Protein AF-F0ZK22-F1 (afdb_monomer_lite)

Radius of gyration: 36.78 Å; chains: 1; bounding box: 106×63×117 Å

InterPro domains:
  IPR013783 Immunoglobulin-like fold [G3DSA:2.60.40.10] (95-196)
  IPR052014 Dictyostelium Tiger [PTHR31341] (14-335)

Foldseek 3Di:
DDDDDDPPPPPPPPPVAFWEFPDKDWDWDDPDPFIKIKIKTWTADPDPDFDKWKDWQNHTAPDKDWDDDPPPPDPGTTIIIDIAGDPSLDWGWMKMDRPVDRRIYDTDTDADEWEFDAWDADFWQKDKIKTFTAFAFLDSVDDKWKDFAHDTFAWDDDDRGITITIDHNVSAWQTFIDIPRTGNYDRDSHIHDHDDKDFPAKDQPDPVFQFKIKTFTAHFHPVQVVQKWKWKAQPPPRDTWTQPDWPDDDRTMTMGGTPDGCPDRDQFIKIWIDGPNDGDDIDRHDPPPPPPPDDDDDDDDDPDPVVPVVVVVVVVVVVVVVVVVVVVVVVVVVVVVVVVVPPPPPDDDDDDDDDDDDDD

Structure (mmCIF, N/CA/C/O backbone):
data_AF-F0ZK22-F1
#
_entry.id   AF-F0ZK22-F1
#
loop_
_atom_site.group_PDB
_atom_site.id
_atom_site.type_symbol
_atom_site.label_atom_id
_atom_site.label_alt_id
_atom_site.label_comp_id
_atom_site.label_asym_id
_atom_site.label_entity_id
_atom_site.label_seq_id
_atom_site.pdbx_PDB_ins_code
_atom_site.Cartn_x
_atom_site.Cartn_y
_atom_site.Cartn_z
_atom_site.occupancy
_atom_site.B_iso_or_equiv
_atom_site.auth_seq_id
_atom_site.auth_comp_id
_atom_site.auth_asym_id
_atom_site.auth_atom_id
_atom_site.pdbx_PDB_model_num
ATOM 1 N N . MET A 1 1 ? 6.734 22.066 72.740 1.00 37.22 1 MET A N 1
ATOM 2 C CA . MET A 1 1 ? 5.668 21.050 72.655 1.00 37.22 1 MET A CA 1
ATOM 3 C C . MET A 1 1 ? 4.673 21.548 71.620 1.00 37.22 1 MET A C 1
ATOM 5 O O . MET A 1 1 ? 3.837 22.375 71.941 1.00 37.22 1 MET A O 1
ATOM 9 N N . PHE A 1 2 ? 4.876 21.171 70.357 1.00 28.08 2 PHE A N 1
ATOM 10 C CA . PHE A 1 2 ? 3.996 21.533 69.245 1.00 28.08 2 PHE A CA 1
ATOM 11 C C . PHE A 1 2 ? 3.278 20.263 68.805 1.00 28.08 2 PHE A C 1
ATOM 13 O O . PHE A 1 2 ? 3.919 19.261 68.496 1.00 28.08 2 PHE A O 1
ATOM 20 N N . ILE A 1 3 ? 1.951 20.308 68.864 1.00 35.47 3 ILE A N 1
ATOM 21 C CA . ILE A 1 3 ? 1.055 19.260 68.389 1.00 35.47 3 ILE A CA 1
ATOM 22 C C . ILE A 1 3 ? 1.100 19.329 66.862 1.00 35.47 3 ILE A C 1
ATOM 24 O O . ILE A 1 3 ? 0.559 20.262 66.271 1.00 35.47 3 ILE A O 1
ATOM 28 N N . LEU A 1 4 ? 1.799 18.384 66.231 1.00 32.12 4 LEU A N 1
ATOM 29 C CA . LEU A 1 4 ? 1.684 18.165 64.795 1.00 32.12 4 LEU A CA 1
ATOM 30 C C . LEU A 1 4 ? 0.387 17.399 64.546 1.00 32.12 4 LEU A C 1
ATOM 32 O O . LEU A 1 4 ? 0.185 16.289 65.033 1.00 32.12 4 LEU A O 1
ATOM 36 N N . SER A 1 5 ? -0.498 18.090 63.840 1.00 36.06 5 SER A N 1
ATOM 37 C CA . SER A 1 5 ? -1.798 17.655 63.366 1.00 36.06 5 SER A CA 1
ATOM 38 C C . SER A 1 5 ? -1.723 16.322 62.631 1.00 36.06 5 SER A C 1
ATOM 40 O O . SER A 1 5 ? -0.900 16.153 61.731 1.00 36.06 5 SER A O 1
ATOM 42 N N . ASN A 1 6 ? -2.646 15.433 62.992 1.00 32.78 6 ASN A N 1
ATOM 43 C CA . ASN A 1 6 ? -3.003 14.225 62.264 1.00 32.78 6 ASN A CA 1
ATOM 44 C C . ASN A 1 6 ? -3.007 14.476 60.752 1.00 32.78 6 ASN A C 1
ATOM 46 O O . ASN A 1 6 ? -3.836 15.233 60.240 1.00 32.78 6 ASN A O 1
ATOM 50 N N . CYS A 1 7 ? -2.121 13.785 60.037 1.00 34.72 7 CYS A N 1
ATOM 51 C CA . CYS A 1 7 ? -2.410 13.390 58.672 1.00 34.72 7 CYS A CA 1
ATOM 52 C C . CYS A 1 7 ? -3.628 12.473 58.757 1.00 34.72 7 CYS A C 1
ATOM 54 O O . CYS A 1 7 ? -3.496 11.294 59.077 1.0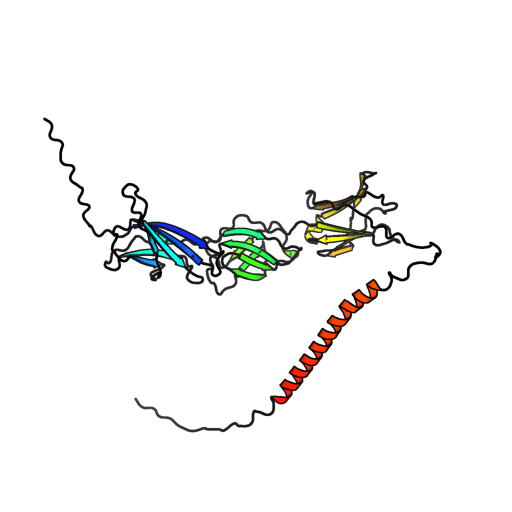0 34.72 7 CYS A O 1
ATOM 56 N N . ASN A 1 8 ? -4.815 13.030 58.529 1.00 34.47 8 ASN A N 1
ATOM 57 C CA . ASN A 1 8 ? -5.935 12.210 58.116 1.00 34.47 8 ASN A CA 1
ATOM 58 C C . ASN A 1 8 ? -5.461 11.486 56.857 1.00 34.47 8 ASN A C 1
ATOM 60 O O . ASN A 1 8 ? -5.201 12.125 55.833 1.00 34.47 8 ASN A O 1
ATOM 64 N N . GLU A 1 9 ? -5.305 10.167 56.963 1.00 37.56 9 GLU A N 1
ATOM 65 C CA . GLU A 1 9 ? -5.480 9.286 55.822 1.00 37.56 9 GLU A CA 1
ATOM 66 C C . GLU A 1 9 ? -6.720 9.800 55.102 1.00 37.56 9 GLU A C 1
ATOM 68 O O . GLU A 1 9 ? -7.823 9.820 55.654 1.00 37.56 9 GLU A O 1
ATOM 73 N N . PHE A 1 10 ? -6.513 10.341 53.903 1.00 34.41 10 PHE A N 1
ATOM 74 C CA . PHE A 1 10 ? -7.602 10.515 52.972 1.00 34.41 10 PHE A CA 1
ATOM 75 C C . PHE A 1 10 ? -8.116 9.099 52.757 1.00 34.41 10 PHE A C 1
ATOM 77 O O . PHE A 1 10 ? -7.521 8.321 52.013 1.00 34.41 10 PHE A O 1
ATOM 84 N N . ASP A 1 11 ? -9.176 8.757 53.483 1.00 38.84 11 ASP A N 1
ATOM 85 C CA . ASP A 1 11 ? -10.050 7.660 53.145 1.00 38.84 11 ASP A CA 1
ATOM 86 C C . ASP A 1 11 ? -10.473 7.982 51.714 1.00 38.84 11 ASP A C 1
ATOM 88 O O . ASP A 1 11 ? -11.307 8.861 51.459 1.00 38.84 11 ASP A O 1
ATOM 92 N N . ILE A 1 12 ? -9.786 7.362 50.750 1.00 45.81 12 ILE A N 1
ATOM 93 C CA . ILE A 1 12 ? -10.232 7.284 49.371 1.00 45.81 12 ILE A CA 1
ATOM 94 C C . ILE A 1 12 ? -11.483 6.436 49.488 1.00 45.81 12 ILE A C 1
ATOM 96 O O . ILE A 1 12 ? -11.466 5.216 49.328 1.00 45.81 12 ILE A O 1
ATOM 100 N N . ASN A 1 13 ? -12.566 7.118 49.860 1.00 42.16 13 ASN A N 1
ATOM 101 C CA . ASN A 1 13 ? -13.917 6.658 49.725 1.00 42.16 13 ASN A CA 1
ATOM 102 C C . ASN A 1 13 ? -13.944 5.931 48.393 1.00 42.16 13 ASN A C 1
ATOM 104 O O . ASN A 1 13 ? -13.615 6.514 47.354 1.00 42.16 13 ASN A O 1
ATOM 108 N N . LYS A 1 14 ? -14.294 4.647 48.464 1.00 50.44 14 LYS A N 1
ATOM 109 C CA . LYS A 1 14 ? -14.704 3.791 47.354 1.00 50.44 14 LYS A CA 1
ATOM 110 C C . LYS A 1 14 ? -15.938 4.403 46.679 1.00 50.44 14 LYS A C 1
ATOM 112 O O . LYS A 1 14 ? -16.995 3.787 46.612 1.00 50.44 14 LYS A O 1
ATOM 117 N N . SER A 1 15 ? -15.857 5.656 46.241 1.00 52.19 15 SER A N 1
ATOM 118 C CA . SER A 1 15 ? -16.830 6.239 45.350 1.00 52.19 15 SER A CA 1
ATOM 119 C C . SER A 1 15 ? -16.644 5.465 44.062 1.00 52.19 15 SER A C 1
ATOM 121 O O . SER A 1 15 ? -15.573 5.540 43.453 1.00 52.19 15 SER A O 1
ATOM 123 N N . ASN A 1 16 ? -17.648 4.673 43.712 1.00 64.50 16 ASN A N 1
ATOM 124 C CA . ASN A 1 16 ? -17.762 4.043 42.413 1.00 64.50 16 ASN A CA 1
ATOM 125 C C . ASN A 1 16 ? -17.717 5.156 41.356 1.00 64.50 16 ASN A C 1
ATOM 127 O O . ASN A 1 16 ? -18.726 5.785 41.055 1.00 64.50 16 ASN A O 1
ATOM 131 N N . LYS A 1 17 ? -16.512 5.489 40.897 1.00 81.50 17 LYS A N 1
ATOM 132 C CA . LYS A 1 17 ? -16.274 6.469 39.845 1.00 81.50 17 LYS A CA 1
ATOM 133 C C . LYS A 1 17 ? -16.248 5.719 38.530 1.00 81.50 17 LYS A C 1
ATOM 135 O O . LYS A 1 17 ? -15.641 4.650 38.449 1.00 81.50 17 LYS A O 1
ATOM 140 N N . SER A 1 18 ? -16.880 6.303 37.519 1.00 88.19 18 SER A N 1
ATOM 141 C CA . SER A 1 18 ? -16.776 5.814 36.151 1.00 88.19 18 SER A CA 1
ATOM 142 C C . SER A 1 18 ? -15.316 5.667 35.720 1.00 88.19 18 SER A C 1
ATOM 144 O O . SER A 1 18 ? -14.483 6.486 36.126 1.00 88.19 18 SER A O 1
ATOM 146 N N . PRO A 1 19 ? -14.994 4.646 34.905 1.00 91.88 19 PRO A N 1
ATOM 147 C CA . PRO A 1 19 ? -13.679 4.561 34.287 1.00 91.88 19 PRO A CA 1
ATOM 148 C C . PRO A 1 19 ? -13.457 5.788 33.394 1.00 91.88 19 PRO A C 1
ATOM 150 O O . PRO A 1 19 ? -14.404 6.316 32.817 1.00 91.88 19 PRO A O 1
ATOM 153 N N . ILE A 1 20 ? -12.219 6.259 33.272 1.00 92.75 20 ILE A N 1
ATOM 154 C CA . ILE A 1 20 ? -11.885 7.392 32.396 1.00 92.75 20 ILE A CA 1
ATOM 155 C C . ILE A 1 20 ? -10.857 6.917 31.381 1.00 92.75 20 ILE A C 1
ATOM 157 O O . ILE A 1 20 ? -9.786 6.465 31.776 1.00 92.75 20 ILE A O 1
ATOM 161 N N . ILE A 1 21 ? -11.170 7.037 30.091 1.00 95.44 21 ILE A N 1
ATOM 162 C CA . ILE A 1 21 ? -10.231 6.768 28.999 1.00 95.44 21 ILE A CA 1
ATOM 163 C C . ILE A 1 21 ? -9.439 8.047 28.733 1.00 95.44 21 ILE A C 1
ATOM 165 O O . ILE A 1 21 ? -10.028 9.087 28.429 1.00 95.44 21 ILE A O 1
ATOM 169 N N . THR A 1 22 ? -8.114 7.967 28.825 1.00 95.06 22 THR A N 1
ATOM 170 C CA . THR A 1 22 ? -7.204 9.086 28.549 1.00 95.06 22 THR A CA 1
ATOM 171 C C . THR A 1 22 ? -6.639 9.042 27.137 1.00 95.06 22 THR A C 1
ATOM 173 O O . THR A 1 22 ? -6.432 10.097 26.547 1.00 95.06 22 THR A O 1
ATOM 176 N N . SER A 1 23 ? -6.403 7.849 26.585 1.00 95.88 23 SER A N 1
ATOM 177 C CA . SER A 1 23 ? -5.970 7.688 25.195 1.00 95.88 23 SER A CA 1
ATOM 178 C C . SER A 1 23 ? -6.385 6.339 24.615 1.00 95.88 23 SER A C 1
ATOM 180 O O . SER A 1 23 ? -6.593 5.364 25.340 1.00 95.88 23 SER A O 1
ATOM 182 N N . VAL A 1 24 ? -6.504 6.306 23.290 1.00 96.94 24 VAL A N 1
ATOM 183 C CA . VAL A 1 24 ? -6.650 5.092 22.489 1.00 96.94 24 VAL A CA 1
ATOM 184 C C . VAL A 1 24 ? -5.536 5.112 21.455 1.00 96.94 24 VAL A C 1
ATOM 186 O O . VAL A 1 24 ? -5.392 6.079 20.712 1.00 96.94 24 VAL A O 1
ATOM 189 N N . GLU A 1 25 ? -4.744 4.051 21.426 1.00 95.62 25 GLU A N 1
ATOM 190 C CA . GLU A 1 25 ? -3.667 3.848 20.464 1.00 95.62 25 GLU A CA 1
ATOM 191 C C . GLU A 1 25 ? -3.926 2.559 19.695 1.00 95.62 25 GLU A C 1
ATOM 193 O O . GLU A 1 25 ? -4.526 1.615 20.216 1.00 95.62 25 GLU A O 1
ATOM 198 N N . SER A 1 26 ? -3.477 2.501 18.447 1.00 94.56 26 SER A N 1
ATOM 199 C CA . SER A 1 26 ? -3.636 1.310 17.626 1.00 94.56 26 SER A CA 1
ATOM 200 C C . SER A 1 26 ? -2.370 1.003 16.837 1.00 94.56 26 SER A C 1
ATOM 202 O O . SER A 1 26 ? -1.608 1.890 16.451 1.00 94.56 26 SER A O 1
ATOM 204 N N . GLN A 1 27 ? -2.118 -0.286 16.633 1.00 93.50 27 GLN A N 1
ATOM 205 C CA . GLN A 1 27 ? -0.965 -0.777 15.896 1.00 93.50 27 GLN A CA 1
ATOM 206 C C . GLN A 1 27 ? -1.384 -1.939 15.004 1.00 93.50 27 GLN A C 1
ATOM 208 O O . GLN A 1 27 ? -1.761 -3.008 15.488 1.00 93.50 27 GLN A O 1
ATOM 213 N N . LEU A 1 28 ? -1.312 -1.728 13.691 1.00 92.06 28 LEU A N 1
ATOM 214 C CA . LEU A 1 28 ? -1.555 -2.780 12.716 1.00 92.06 28 LEU A CA 1
ATOM 215 C C . LEU A 1 28 ? -0.356 -3.736 12.681 1.00 92.06 28 LEU A C 1
ATOM 217 O O . LEU A 1 28 ? 0.778 -3.313 12.454 1.00 92.06 28 LEU A O 1
ATOM 221 N N . ILE A 1 29 ? -0.619 -5.023 12.888 1.00 92.06 29 ILE A N 1
ATOM 222 C CA . ILE A 1 29 ? 0.362 -6.104 12.814 1.00 92.06 29 ILE A CA 1
ATOM 223 C C . ILE A 1 29 ? 0.121 -6.883 11.525 1.00 92.06 29 ILE A C 1
ATOM 225 O O . ILE A 1 29 ? -0.966 -7.419 11.313 1.00 92.06 29 ILE A O 1
ATOM 229 N N . THR A 1 30 ? 1.138 -6.942 10.666 1.00 84.69 30 THR A N 1
ATOM 230 C CA . THR A 1 30 ? 1.056 -7.548 9.324 1.00 84.69 30 THR A CA 1
ATOM 231 C C . THR A 1 30 ? 2.047 -8.693 9.101 1.00 84.69 30 THR A C 1
ATOM 233 O O . THR A 1 30 ? 1.949 -9.383 8.091 1.00 84.69 30 THR A O 1
ATOM 236 N N . GLU A 1 31 ? 2.982 -8.917 10.030 1.00 83.00 31 GLU A N 1
ATOM 237 C CA . GLU A 1 31 ? 4.005 -9.974 9.934 1.00 83.00 31 GLU A CA 1
ATOM 238 C C . GLU A 1 31 ? 3.460 -11.376 10.261 1.00 83.00 31 GLU A C 1
ATOM 240 O O . GLU A 1 31 ? 4.047 -12.384 9.866 1.00 83.00 31 GLU A O 1
ATOM 245 N N . ASP A 1 32 ? 2.323 -11.447 10.952 1.00 75.38 32 ASP A N 1
ATOM 246 C CA . ASP A 1 32 ? 1.673 -12.704 11.309 1.00 75.38 32 ASP A CA 1
ATOM 247 C C . ASP A 1 32 ? 0.871 -13.293 10.138 1.00 75.38 32 ASP A C 1
ATOM 249 O O . ASP A 1 32 ? 0.439 -12.600 9.218 1.00 75.38 32 ASP A O 1
ATOM 253 N N . SER A 1 33 ? 0.576 -14.596 10.213 1.00 81.50 33 SER A N 1
ATOM 254 C CA . SER A 1 33 ? -0.287 -15.292 9.236 1.00 81.50 33 SER A CA 1
ATOM 255 C C . SER A 1 33 ? -1.692 -14.684 9.088 1.00 81.50 33 SER A C 1
ATOM 257 O O . SER A 1 33 ? -2.375 -14.937 8.095 1.00 81.50 33 SER A O 1
ATOM 259 N N . THR A 1 34 ? -2.129 -13.892 10.071 1.00 86.94 34 THR A N 1
ATOM 260 C CA . THR A 1 34 ? -3.414 -13.190 10.087 1.00 86.94 34 THR A CA 1
ATOM 261 C C . THR A 1 34 ? -3.206 -11.734 10.522 1.00 86.94 34 THR A C 1
ATOM 263 O O . THR A 1 34 ? -2.995 -11.468 11.711 1.00 86.94 34 THR A O 1
ATOM 266 N N . PRO A 1 35 ? -3.246 -10.774 9.577 1.00 86.81 35 PRO A N 1
ATOM 267 C CA . PRO A 1 35 ? -3.156 -9.359 9.908 1.00 86.81 35 PRO A CA 1
ATOM 268 C C . PRO A 1 35 ? -4.252 -8.944 10.891 1.00 86.81 35 PRO A C 1
ATOM 270 O O . PRO A 1 35 ? -5.409 -9.346 10.739 1.00 86.81 35 PRO A O 1
ATOM 273 N N . HIS A 1 36 ? -3.887 -8.151 11.895 1.00 91.81 36 HIS A N 1
ATOM 274 C CA . HIS A 1 36 ? -4.808 -7.691 12.934 1.00 91.81 36 HIS A CA 1
ATOM 275 C C . HIS A 1 36 ? -4.403 -6.325 13.480 1.00 91.81 36 HIS A C 1
ATOM 277 O O . HIS A 1 36 ? -3.235 -5.941 13.430 1.00 91.81 36 HIS A O 1
ATOM 283 N N . LEU A 1 37 ? -5.374 -5.596 14.022 1.00 94.50 37 LEU A N 1
ATOM 284 C CA . LEU A 1 37 ? -5.147 -4.330 14.707 1.00 94.50 37 LEU A CA 1
ATOM 285 C C . LEU A 1 37 ? -5.105 -4.585 16.213 1.00 94.50 37 LEU A C 1
ATOM 287 O O . LEU A 1 37 ? -6.112 -4.979 16.801 1.00 94.50 37 LEU A O 1
ATOM 291 N N . ASN A 1 38 ? -3.951 -4.360 16.839 1.00 95.69 38 ASN A N 1
ATOM 292 C CA . ASN A 1 38 ? -3.880 -4.263 18.293 1.00 95.69 38 ASN A CA 1
ATOM 293 C C . ASN A 1 38 ? -4.386 -2.882 18.700 1.00 95.69 38 ASN A C 1
ATOM 295 O O . ASN A 1 38 ? -3.869 -1.877 18.215 1.00 95.69 38 ASN A O 1
ATOM 299 N N . VAL A 1 39 ? -5.370 -2.836 19.591 1.00 97.00 39 VAL A N 1
ATOM 300 C CA . VAL A 1 39 ? -5.893 -1.595 20.166 1.00 97.00 39 VAL A CA 1
ATOM 301 C C . VAL A 1 39 ? -5.517 -1.554 21.640 1.00 97.00 39 VAL A C 1
ATOM 303 O O . VAL A 1 39 ? -5.703 -2.544 22.347 1.00 97.00 39 VAL A O 1
ATOM 306 N N . TYR A 1 40 ? -4.994 -0.418 22.090 1.00 96.50 40 TYR A N 1
ATOM 307 C CA . TYR A 1 40 ? -4.589 -0.151 23.466 1.00 96.50 40 TYR A CA 1
ATOM 308 C C . TYR A 1 40 ? -5.394 1.033 23.998 1.00 96.50 40 TYR A C 1
ATOM 310 O O . TYR A 1 40 ? -5.303 2.146 23.487 1.00 96.50 40 TYR A O 1
ATOM 318 N N . VAL A 1 41 ? -6.198 0.786 25.024 1.00 96.50 41 VAL A N 1
ATOM 319 C CA . VAL A 1 41 ? -7.044 1.772 25.694 1.00 96.50 41 VAL A CA 1
ATOM 320 C C . VAL A 1 41 ? -6.412 2.074 27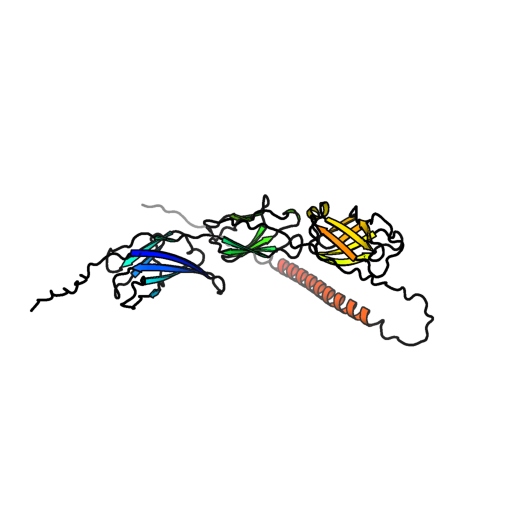.040 1.00 96.50 41 VAL A C 1
ATOM 322 O O . VAL A 1 41 ? -6.421 1.229 27.935 1.00 96.50 41 VAL A O 1
ATOM 325 N N . ASN A 1 42 ? -5.862 3.274 27.186 1.00 94.81 42 ASN A N 1
ATOM 326 C CA . ASN A 1 42 ? -5.191 3.695 28.407 1.00 94.81 42 ASN A CA 1
ATOM 327 C C . ASN A 1 42 ? -6.086 4.649 29.196 1.00 94.81 42 ASN A C 1
ATOM 329 O O . ASN A 1 42 ? -6.802 5.475 28.618 1.00 94.81 42 ASN A O 1
ATOM 333 N N . GLY A 1 43 ? -6.055 4.550 30.520 1.00 93.00 43 GLY A N 1
ATOM 334 C CA . GLY A 1 43 ? -6.896 5.384 31.360 1.00 93.00 43 GLY A CA 1
ATOM 335 C C . GLY A 1 43 ? -6.743 5.160 32.855 1.00 93.00 43 GLY A C 1
ATOM 336 O O . GLY A 1 43 ? -5.746 4.638 33.340 1.00 93.00 43 GLY A O 1
ATOM 337 N N . ILE A 1 44 ? -7.747 5.599 33.605 1.00 89.56 44 ILE A N 1
ATOM 338 C CA . ILE A 1 44 ? -7.829 5.415 35.054 1.00 89.56 44 ILE A CA 1
ATOM 339 C C . ILE A 1 44 ? -9.044 4.535 35.329 1.00 89.56 44 ILE A C 1
ATOM 341 O O . ILE A 1 44 ? -10.186 5.000 35.242 1.00 89.56 44 ILE A O 1
ATOM 345 N N . PHE A 1 45 ? -8.807 3.265 35.660 1.00 87.50 45 PHE A N 1
ATOM 346 C CA . PHE A 1 45 ? -9.864 2.292 35.932 1.00 87.50 45 PHE A CA 1
ATOM 347 C C . PHE A 1 45 ? -9.825 1.970 37.429 1.00 87.50 45 PHE A C 1
ATOM 349 O O . PHE A 1 45 ? -9.010 1.208 37.928 1.00 87.50 45 PHE A O 1
ATOM 356 N N . SER A 1 46 ? -10.663 2.651 38.206 1.00 69.25 46 SER A N 1
ATOM 357 C CA . SER A 1 46 ? -10.541 2.736 39.666 1.00 69.25 46 SER A CA 1
ATOM 358 C C . SER A 1 46 ? -10.714 1.426 40.459 1.00 69.25 46 SER A C 1
ATOM 360 O O . SER A 1 46 ? -10.759 1.506 41.687 1.00 69.25 46 SER A O 1
ATOM 362 N N . GLN A 1 47 ? -10.818 0.234 39.851 1.00 66.06 47 GLN A N 1
ATOM 363 C CA . GLN A 1 47 ? -11.118 -0.999 40.594 1.00 66.06 47 GLN A CA 1
ATOM 364 C C . GLN A 1 47 ? -10.407 -2.265 40.094 1.00 66.06 47 GLN A C 1
ATOM 366 O O . GLN A 1 47 ? -10.749 -2.850 39.075 1.00 66.06 47 GLN A O 1
ATOM 371 N N . LYS A 1 48 ? -9.533 -2.803 40.952 1.00 62.66 48 LYS A N 1
ATOM 372 C CA . LYS A 1 48 ? -8.760 -4.049 40.777 1.00 62.66 48 LYS A CA 1
ATOM 373 C C . LYS A 1 48 ? -9.594 -5.350 40.737 1.00 62.66 48 LYS A C 1
ATOM 375 O O . LYS A 1 48 ? -9.017 -6.434 40.734 1.00 62.66 48 LYS A O 1
ATOM 380 N N . LYS A 1 49 ? -10.930 -5.269 40.823 1.00 62.12 49 LYS A N 1
ATOM 381 C CA . LYS A 1 49 ? -11.842 -6.421 41.006 1.00 62.12 49 LYS A CA 1
ATOM 382 C C . LYS A 1 49 ? -13.133 -6.383 40.182 1.00 62.12 49 LYS A C 1
ATOM 384 O O . LYS A 1 49 ? -13.907 -7.326 40.295 1.00 62.12 49 LYS A O 1
ATOM 389 N N . MET A 1 50 ? -13.386 -5.334 39.402 1.00 67.25 50 MET A N 1
ATOM 390 C CA . MET A 1 50 ? -14.593 -5.276 38.574 1.00 67.25 50 MET A CA 1
ATOM 391 C C . MET A 1 50 ? -14.308 -5.823 37.180 1.00 67.25 50 MET A C 1
ATOM 393 O O . MET A 1 50 ? -13.276 -5.511 36.586 1.00 67.25 50 MET A O 1
ATOM 397 N N . ASN A 1 51 ? -15.237 -6.626 36.662 1.00 86.00 51 ASN A N 1
ATOM 398 C CA . ASN A 1 51 ? -15.203 -7.079 35.277 1.00 86.00 51 ASN A CA 1
ATOM 399 C C . ASN A 1 51 ? -15.453 -5.870 34.376 1.00 86.00 51 ASN A C 1
ATOM 401 O O . ASN A 1 51 ? -16.525 -5.269 34.430 1.00 86.00 51 ASN A O 1
ATOM 405 N N . LEU A 1 52 ? -14.470 -5.493 33.573 1.00 91.12 52 LEU A N 1
ATOM 406 C CA . LEU A 1 52 ? -14.587 -4.392 32.630 1.00 91.12 52 LEU A CA 1
ATOM 407 C C . LEU A 1 52 ? -15.068 -4.941 31.284 1.00 91.12 52 LEU A C 1
ATOM 409 O O . LEU A 1 52 ? -14.493 -5.898 30.779 1.00 91.12 52 LEU A O 1
ATOM 413 N N . THR A 1 53 ? -16.101 -4.335 30.712 1.00 94.62 53 THR A N 1
ATOM 414 C CA . THR A 1 53 ? -16.574 -4.624 29.356 1.00 94.62 53 THR A CA 1
ATOM 415 C C . THR A 1 53 ? -16.155 -3.477 28.445 1.00 94.62 53 THR A C 1
ATOM 417 O O . THR A 1 53 ? -16.322 -2.306 28.792 1.00 94.62 53 THR A O 1
ATOM 420 N N . VAL A 1 54 ? -15.569 -3.812 27.296 1.00 95.94 54 VAL A N 1
ATOM 421 C CA . VAL A 1 54 ? -15.167 -2.844 26.270 1.00 95.94 54 VAL A CA 1
ATOM 422 C C . VAL A 1 54 ? -16.223 -2.847 25.179 1.00 95.94 54 VAL A C 1
ATOM 424 O O . VAL A 1 54 ? -16.616 -3.914 24.715 1.00 95.94 54 VAL A O 1
ATOM 427 N N . PHE A 1 55 ? -16.633 -1.660 24.747 1.00 97.19 55 PHE A N 1
ATOM 428 C CA . PHE A 1 55 ? -17.513 -1.491 23.600 1.00 97.19 55 PHE A CA 1
ATOM 429 C C . PHE A 1 55 ? -16.815 -0.689 22.508 1.00 97.19 55 PHE A C 1
ATOM 431 O O . PHE A 1 55 ? -16.164 0.313 22.813 1.00 97.19 55 PHE A O 1
ATOM 438 N N . LEU A 1 56 ? -17.007 -1.091 21.255 1.00 97.50 56 LEU A N 1
ATOM 439 C CA . LEU A 1 56 ? -16.671 -0.325 20.058 1.00 97.50 56 LEU A CA 1
ATOM 440 C C . LEU A 1 56 ? -17.962 -0.116 19.267 1.00 97.50 56 LEU A C 1
ATOM 442 O O . LEU A 1 56 ? -18.591 -1.086 18.869 1.00 97.50 56 LEU A O 1
ATOM 446 N N . ASN A 1 57 ? -18.376 1.136 19.057 1.00 96.31 57 ASN A N 1
ATOM 447 C CA . ASN A 1 57 ? -19.651 1.450 18.386 1.00 96.31 57 ASN A CA 1
ATOM 448 C C . ASN A 1 57 ? -20.864 0.726 19.003 1.00 96.31 57 ASN A C 1
ATOM 450 O O . ASN A 1 57 ? -21.744 0.258 18.292 1.00 96.31 57 ASN A O 1
ATOM 454 N N . ASP A 1 58 ? -20.895 0.653 20.336 1.00 95.31 58 ASP A N 1
ATOM 455 C CA . ASP A 1 58 ? -21.927 -0.029 21.128 1.00 95.31 58 ASP A CA 1
ATOM 456 C C . ASP A 1 58 ? -21.942 -1.573 20.997 1.00 95.31 58 ASP A C 1
ATOM 458 O O . ASP A 1 58 ? -22.762 -2.231 21.638 1.00 95.31 58 ASP A O 1
ATOM 462 N N . GLU A 1 59 ? -20.992 -2.172 20.268 1.00 96.81 59 GLU A N 1
ATOM 463 C CA . GLU A 1 59 ? -20.780 -3.624 20.213 1.00 96.81 59 GLU A CA 1
ATOM 464 C C . GLU A 1 59 ? -19.737 -4.078 21.237 1.00 96.81 59 GLU A C 1
ATOM 466 O O . GLU A 1 59 ? -18.701 -3.435 21.417 1.00 96.81 59 GLU A O 1
ATOM 471 N N . VAL A 1 60 ? -20.007 -5.194 21.917 1.00 96.19 60 VAL A N 1
ATOM 472 C CA . VAL A 1 60 ? -19.114 -5.750 22.941 1.00 96.19 60 VAL A CA 1
ATOM 473 C C . VAL A 1 60 ? -17.889 -6.380 22.285 1.00 96.19 60 VAL A C 1
ATOM 475 O O . VAL A 1 60 ? -18.014 -7.259 21.437 1.00 96.19 60 VAL A O 1
ATOM 478 N N . ILE A 1 61 ? -16.701 -5.983 22.737 1.00 96.62 61 ILE A N 1
ATOM 479 C CA . ILE A 1 61 ? -15.438 -6.587 22.319 1.00 96.62 61 ILE A CA 1
ATOM 480 C C . ILE A 1 61 ? -15.068 -7.732 23.260 1.00 96.62 61 ILE A C 1
ATOM 482 O O . ILE A 1 61 ? -14.882 -7.547 24.465 1.00 96.62 61 ILE A O 1
ATOM 486 N N . GLU A 1 62 ? -14.910 -8.923 22.691 1.00 93.56 62 GLU A N 1
ATOM 487 C CA . GLU A 1 62 ? -14.460 -10.110 23.413 1.00 93.56 62 GLU A CA 1
ATOM 488 C C . GLU A 1 62 ? -12.924 -10.178 23.532 1.00 93.56 62 GLU A C 1
ATOM 490 O O . GLU A 1 62 ? -12.179 -9.475 22.850 1.00 93.56 62 GLU A O 1
ATOM 495 N N . ASN A 1 63 ? -12.427 -11.082 24.386 1.00 90.56 63 ASN A N 1
ATOM 496 C CA . ASN A 1 63 ? -10.997 -11.411 24.512 1.00 90.56 63 ASN A CA 1
ATOM 497 C C . ASN A 1 63 ? -10.081 -10.228 24.878 1.00 90.56 63 ASN A C 1
ATOM 499 O O . ASN A 1 63 ? -8.924 -10.154 24.449 1.00 90.56 63 ASN A O 1
ATOM 503 N N . ILE A 1 64 ? -10.584 -9.322 25.714 1.00 93.69 64 ILE A N 1
ATOM 504 C CA . ILE A 1 64 ? -9.808 -8.200 26.236 1.00 93.69 64 ILE A CA 1
ATOM 505 C C . ILE A 1 64 ? -8.733 -8.680 27.223 1.00 93.69 64 ILE A C 1
ATOM 507 O O . ILE A 1 64 ? -8.920 -9.630 27.987 1.00 93.69 64 ILE A O 1
ATOM 511 N N . LYS A 1 65 ? -7.596 -7.990 27.242 1.00 92.50 65 LYS A N 1
ATOM 512 C CA . LYS A 1 65 ? -6.531 -8.166 28.229 1.00 92.50 65 LYS A CA 1
ATOM 513 C C . LYS A 1 65 ? -6.415 -6.903 29.056 1.00 92.50 65 LYS A C 1
ATOM 515 O O . LYS A 1 65 ? -6.126 -5.839 28.518 1.00 92.50 65 LYS A O 1
ATOM 520 N N . TYR A 1 66 ? -6.605 -7.038 30.360 1.00 90.12 66 TYR A N 1
ATOM 521 C CA . TYR A 1 66 ? -6.436 -5.945 31.305 1.00 90.12 66 TYR A CA 1
ATOM 522 C C . TYR A 1 66 ? -5.064 -6.016 31.976 1.00 90.12 66 TYR A C 1
ATOM 524 O O . TYR A 1 66 ? -4.653 -7.071 32.465 1.00 90.12 66 TYR A O 1
ATOM 532 N N . GLN A 1 67 ? -4.374 -4.882 32.021 1.00 86.81 67 GLN A N 1
ATOM 533 C CA . GLN A 1 67 ? -3.115 -4.704 32.721 1.00 86.81 67 GLN A CA 1
ATOM 534 C C . GLN A 1 67 ? -3.226 -3.503 33.664 1.00 86.81 67 GLN A C 1
ATOM 536 O O . GLN A 1 67 ? -3.379 -2.362 33.234 1.00 86.81 67 GLN A O 1
ATOM 541 N N . HIS A 1 68 ? -3.119 -3.783 34.960 1.00 83.12 68 HIS A N 1
ATOM 542 C CA . HIS A 1 68 ? -3.066 -2.776 36.016 1.00 83.12 68 HIS A CA 1
ATOM 543 C C . HIS A 1 68 ? -1.608 -2.511 36.400 1.00 83.12 68 HIS A C 1
ATOM 545 O O . HIS A 1 68 ? -0.897 -3.459 36.764 1.00 83.12 68 HIS A O 1
ATOM 551 N N . ASP A 1 69 ? -1.156 -1.256 36.353 1.00 72.62 69 ASP A N 1
ATOM 552 C CA . ASP A 1 69 ? 0.175 -0.913 36.861 1.00 72.62 69 ASP A CA 1
ATOM 553 C C . ASP A 1 69 ? 0.131 -0.809 38.394 1.00 72.62 69 ASP A C 1
ATOM 555 O O . ASP A 1 69 ? -0.458 0.093 38.983 1.00 72.62 69 ASP A O 1
ATOM 559 N N . ASN A 1 70 ? 0.757 -1.776 39.066 1.00 66.06 70 ASN A N 1
ATOM 560 C CA . ASN A 1 70 ? 0.790 -1.855 40.526 1.00 66.06 70 ASN A CA 1
ATOM 561 C C . ASN A 1 70 ? 1.848 -0.947 41.171 1.00 66.06 70 ASN A C 1
ATOM 563 O O . ASN A 1 70 ? 2.024 -1.009 42.396 1.00 66.06 70 ASN A O 1
ATOM 567 N N . ASN A 1 71 ? 2.587 -0.143 40.401 1.00 68.81 71 ASN A N 1
ATOM 568 C CA . ASN A 1 71 ? 3.598 0.735 40.974 1.00 68.81 71 ASN A CA 1
ATOM 569 C C . ASN A 1 71 ? 2.949 1.869 41.777 1.00 68.81 71 ASN A C 1
ATOM 571 O O . ASN A 1 71 ? 2.610 2.920 41.250 1.00 68.81 71 ASN A O 1
ATOM 575 N N . LYS A 1 72 ? 2.862 1.678 43.101 1.00 57.66 72 LYS A N 1
ATOM 576 C CA . LYS A 1 72 ? 2.297 2.629 44.080 1.00 57.66 72 LYS A CA 1
ATOM 577 C C . LYS A 1 72 ? 2.852 4.062 44.001 1.00 57.66 72 LYS A C 1
ATOM 579 O O . LYS A 1 72 ? 2.240 4.960 44.567 1.00 57.66 72 LYS A O 1
ATOM 584 N N . ASN A 1 73 ? 3.987 4.266 43.331 1.00 60.50 73 ASN A N 1
ATOM 585 C CA . ASN A 1 73 ? 4.664 5.557 43.213 1.00 60.50 73 ASN A CA 1
ATOM 586 C C . ASN A 1 73 ? 4.557 6.195 41.819 1.00 60.50 73 ASN A C 1
ATOM 588 O O . ASN A 1 73 ? 5.011 7.323 41.660 1.00 60.50 73 ASN A O 1
ATOM 592 N N . ASN A 1 74 ? 3.979 5.509 40.827 1.00 54.72 74 ASN A N 1
ATOM 593 C CA . ASN A 1 74 ? 3.779 6.055 39.488 1.00 54.72 74 ASN A CA 1
ATOM 594 C C . ASN A 1 74 ? 2.292 6.038 39.151 1.00 54.72 74 ASN A C 1
ATOM 596 O O . ASN A 1 74 ? 1.642 5.000 39.195 1.00 54.72 74 ASN A O 1
ATOM 600 N N . SER A 1 75 ? 1.761 7.196 38.772 1.00 57.41 75 SER A N 1
ATOM 601 C CA . SER A 1 75 ? 0.406 7.361 38.248 1.00 57.41 75 SER A CA 1
ATOM 602 C C . SER A 1 75 ? 0.270 6.804 36.824 1.00 57.41 75 SER A C 1
ATOM 604 O O . SER A 1 75 ? -0.348 7.450 35.975 1.00 57.41 75 SER A O 1
ATOM 606 N N . SER A 1 76 ? 0.926 5.681 36.516 1.00 61.03 76 SER A N 1
ATOM 607 C CA . SER A 1 76 ? 0.834 5.081 35.192 1.00 61.03 76 SER A CA 1
ATOM 608 C C . SER A 1 76 ? -0.626 4.720 34.928 1.00 61.03 76 SER A C 1
ATOM 610 O O 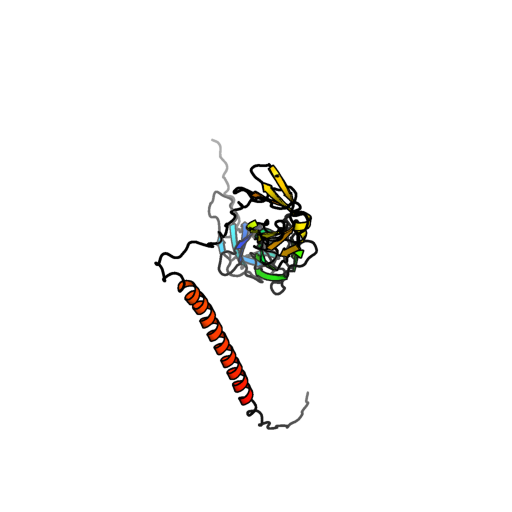. SER A 1 76 ? -1.269 4.134 35.803 1.00 61.03 76 SER A O 1
ATOM 612 N N . PRO A 1 77 ? -1.163 5.081 33.756 1.00 78.50 77 PRO A N 1
ATOM 613 C CA . PRO A 1 77 ? -2.516 4.713 33.399 1.00 78.50 77 PRO A CA 1
ATOM 614 C C . PRO A 1 77 ? -2.634 3.190 33.316 1.00 78.50 77 PRO A C 1
ATOM 616 O O . PRO A 1 77 ? -1.726 2.492 32.862 1.00 78.50 77 PRO A O 1
ATOM 619 N N . ASP A 1 78 ? -3.782 2.691 33.745 1.00 89.12 78 ASP A N 1
ATOM 620 C CA . ASP A 1 78 ? -4.202 1.332 33.465 1.00 89.12 78 ASP A CA 1
ATOM 621 C C . ASP A 1 78 ? -4.387 1.144 31.961 1.00 89.12 78 ASP A C 1
ATOM 623 O O . ASP A 1 78 ? -4.744 2.088 31.252 1.00 89.12 78 ASP A O 1
ATOM 627 N N . SER A 1 79 ? -4.191 -0.084 31.479 1.00 92.12 79 SER A N 1
ATOM 628 C CA . SER A 1 79 ? -4.321 -0.398 30.059 1.00 92.12 79 SER A CA 1
ATOM 629 C C . SER A 1 79 ? -5.233 -1.595 29.824 1.00 92.12 79 SER A C 1
ATOM 631 O O . SER A 1 79 ? -5.166 -2.611 30.520 1.00 92.12 79 SER A O 1
ATOM 633 N N . VAL A 1 80 ? -6.094 -1.478 28.819 1.00 94.50 80 VAL A N 1
ATOM 634 C CA . VAL A 1 80 ? -6.888 -2.573 28.267 1.00 94.50 80 VAL A CA 1
ATOM 635 C C . VAL A 1 80 ? -6.488 -2.735 26.815 1.00 94.50 80 VAL A C 1
ATOM 637 O O . VAL A 1 80 ? -6.469 -1.763 26.068 1.00 94.50 80 VAL A O 1
ATOM 640 N N . SER A 1 81 ? -6.178 -3.957 26.400 1.00 96.25 81 SER A N 1
ATOM 641 C CA . SER A 1 81 ? -5.816 -4.247 25.016 1.00 96.25 81 SER A CA 1
ATOM 642 C C . SER A 1 81 ? -6.674 -5.346 24.419 1.00 96.25 81 SER A C 1
ATOM 644 O O . SER A 1 81 ? -7.093 -6.271 25.113 1.00 96.25 81 SER A O 1
ATOM 646 N N . PHE A 1 82 ? -6.936 -5.247 23.123 1.00 96.81 82 PHE A N 1
ATOM 647 C CA . PHE A 1 82 ? -7.681 -6.245 22.362 1.00 96.81 82 PHE A CA 1
ATOM 648 C C . PHE A 1 82 ? -7.233 -6.250 20.901 1.00 96.81 82 PHE A C 1
ATOM 650 O O . PHE A 1 82 ? -6.443 -5.406 20.473 1.00 96.81 82 PHE A O 1
ATOM 657 N N . LYS A 1 83 ? -7.708 -7.246 20.151 1.00 96.19 83 LYS A N 1
ATOM 658 C CA . LYS A 1 83 ? -7.364 -7.452 18.744 1.00 96.19 83 LYS A CA 1
ATOM 659 C C . LYS A 1 83 ? -8.615 -7.379 17.886 1.00 96.19 83 LYS A C 1
ATOM 661 O O . LYS A 1 83 ? -9.587 -8.056 18.201 1.00 96.19 83 LYS A O 1
ATOM 666 N N . LEU A 1 84 ? -8.552 -6.620 16.799 1.00 94.62 84 LEU A N 1
ATOM 667 C CA . LEU A 1 84 ? -9.577 -6.590 15.756 1.00 94.62 84 LEU A CA 1
ATOM 668 C C . LEU A 1 84 ? -9.036 -7.259 14.492 1.00 94.62 84 LEU A C 1
ATOM 670 O O . LEU A 1 84 ? -7.868 -7.063 14.136 1.00 94.62 84 LEU A O 1
ATOM 674 N N . TYR A 1 85 ? -9.875 -8.032 13.806 1.00 91.31 85 TYR A N 1
ATOM 675 C CA . TYR A 1 85 ? -9.493 -8.776 12.609 1.00 91.31 85 TYR A CA 1
ATOM 676 C C . TYR A 1 85 ? -10.367 -8.374 11.426 1.00 91.31 85 TYR A C 1
ATOM 678 O O . TYR A 1 85 ? -11.583 -8.313 11.543 1.00 91.31 85 TYR A O 1
ATOM 686 N N . ARG A 1 86 ? -9.748 -8.171 10.256 1.00 87.00 86 ARG A N 1
ATOM 687 C CA . ARG A 1 86 ? -10.443 -7.950 8.974 1.00 87.00 86 ARG A CA 1
ATOM 688 C C . ARG A 1 86 ? -11.600 -6.942 9.093 1.00 87.00 86 ARG A C 1
ATOM 690 O O . ARG A 1 86 ? -11.348 -5.770 9.342 1.00 87.00 86 ARG A O 1
ATOM 697 N N . GLU A 1 87 ? -12.832 -7.407 8.901 1.00 86.88 87 GLU A N 1
ATOM 698 C CA . GLU A 1 87 ? -14.068 -6.624 8.893 1.00 86.88 87 GLU A CA 1
ATOM 699 C C . GLU A 1 87 ? -14.413 -5.979 10.239 1.00 86.88 87 GLU A C 1
ATOM 701 O O . GLU A 1 87 ? -15.092 -4.958 10.237 1.00 86.88 87 GLU A O 1
ATOM 706 N N . ASP A 1 88 ? -13.852 -6.470 11.349 1.00 90.69 88 ASP A N 1
ATOM 707 C CA . ASP A 1 88 ? -13.999 -5.851 12.674 1.00 90.69 88 ASP A CA 1
ATOM 708 C C . ASP A 1 88 ? -13.139 -4.584 12.823 1.00 90.69 88 ASP A C 1
ATOM 710 O O . ASP A 1 88 ? -13.280 -3.827 13.785 1.00 90.69 88 ASP A O 1
ATOM 714 N N . ILE A 1 89 ? -12.199 -4.344 11.899 1.00 91.81 89 ILE A N 1
ATOM 715 C CA . ILE A 1 89 ? -11.345 -3.153 11.910 1.00 91.81 89 ILE A CA 1
ATOM 716 C C . ILE A 1 89 ? -12.138 -1.975 11.334 1.00 91.81 89 ILE A C 1
ATOM 718 O O . ILE A 1 89 ? -12.010 -1.627 10.158 1.00 91.81 89 ILE A O 1
ATOM 722 N N . VAL A 1 90 ? -12.951 -1.361 12.190 1.00 93.50 90 VAL A N 1
ATOM 723 C CA . VAL A 1 90 ? -13.783 -0.194 11.875 1.00 93.50 90 VAL A CA 1
ATOM 724 C C . VAL A 1 90 ? -13.427 0.996 12.771 1.00 93.50 90 VAL A C 1
ATOM 726 O O . VAL A 1 90 ? -13.076 0.806 13.939 1.00 93.50 90 VAL A O 1
ATOM 729 N N . PRO A 1 91 ? -13.504 2.241 12.262 1.00 95.38 91 PRO A N 1
ATOM 730 C CA . PRO A 1 91 ? -13.378 3.413 13.113 1.00 95.38 91 PRO A CA 1
ATOM 731 C C . PRO A 1 91 ? -14.614 3.517 14.006 1.00 95.38 91 PRO A C 1
ATOM 733 O O . PRO A 1 91 ? -15.708 3.054 13.662 1.00 95.38 91 PRO A O 1
ATOM 736 N N . GLY A 1 92 ? -14.470 4.151 15.161 1.00 95.94 92 GLY A N 1
ATOM 737 C CA . GLY A 1 92 ? -15.584 4.198 16.091 1.00 95.94 92 GLY A CA 1
ATOM 738 C C . GLY A 1 92 ? -15.281 4.873 17.402 1.00 95.94 92 GLY A C 1
ATOM 739 O O . GLY A 1 92 ? -14.188 5.379 17.612 1.00 95.94 92 GLY A O 1
ATOM 740 N N . ASN A 1 93 ? -16.258 4.865 18.299 1.00 97.69 93 ASN A N 1
ATOM 741 C CA . ASN A 1 93 ? -16.048 5.304 19.671 1.00 97.69 93 ASN A CA 1
ATOM 742 C C . ASN A 1 93 ? -15.881 4.097 20.584 1.00 97.69 93 ASN A C 1
ATOM 744 O O . ASN A 1 93 ? -16.727 3.203 20.592 1.00 97.69 93 ASN A O 1
ATOM 748 N N . ILE A 1 94 ? -14.819 4.124 21.383 1.00 97.88 94 ILE A N 1
ATOM 749 C CA . ILE A 1 94 ? -14.577 3.170 22.453 1.00 97.88 94 ILE A CA 1
ATOM 750 C C . ILE A 1 94 ? -15.178 3.704 23.751 1.00 97.88 94 ILE A C 1
ATOM 752 O O . ILE A 1 94 ? -14.982 4.871 24.111 1.00 97.88 94 ILE A O 1
ATOM 756 N N . THR A 1 95 ? -15.880 2.830 24.468 1.00 97.44 95 THR A N 1
ATOM 757 C CA . THR A 1 95 ? -16.324 3.056 25.848 1.00 97.44 95 THR A CA 1
ATOM 758 C C . THR A 1 95 ? -16.037 1.846 26.719 1.00 97.44 95 THR A C 1
ATOM 760 O O . THR A 1 95 ? -16.043 0.714 26.241 1.00 97.44 95 THR A O 1
ATOM 763 N N . LEU A 1 96 ? -15.832 2.087 28.009 1.00 95.06 96 LEU A N 1
ATOM 764 C CA . LEU A 1 96 ? -15.671 1.063 29.033 1.00 95.06 96 LEU A CA 1
ATOM 765 C C . LEU A 1 96 ? -16.856 1.107 29.996 1.00 95.06 96 LEU A C 1
ATOM 767 O O . LEU A 1 96 ? -17.293 2.192 30.379 1.00 95.06 96 LEU A O 1
ATOM 771 N N . GLU A 1 97 ? -17.330 -0.054 30.431 1.00 94.00 97 GLU A N 1
ATOM 772 C CA . GLU A 1 97 ? -18.369 -0.198 31.456 1.00 94.00 97 GLU A CA 1
ATOM 773 C C . GLU A 1 97 ? -17.931 -1.240 32.484 1.00 94.00 97 GLU A C 1
ATOM 775 O O . GLU A 1 97 ? -17.407 -2.296 32.122 1.00 94.00 97 GLU A O 1
ATOM 780 N N . TYR A 1 98 ? -18.130 -0.972 33.773 1.00 90.75 98 TYR A N 1
ATOM 781 C CA . TYR A 1 98 ? -17.972 -2.027 34.775 1.00 90.75 98 TYR A CA 1
ATOM 782 C C . TYR A 1 98 ? -19.233 -2.885 34.796 1.00 90.75 98 TYR A C 1
ATOM 784 O O . TYR A 1 98 ? -20.299 -2.377 35.106 1.00 90.75 98 TYR A O 1
ATOM 792 N N . SER A 1 99 ? -19.096 -4.184 34.543 1.00 82.69 99 SER A N 1
ATOM 793 C CA . SER A 1 99 ? -20.200 -5.131 34.302 1.00 82.69 99 SER A CA 1
ATOM 794 C C . SER A 1 99 ? -21.250 -5.201 35.420 1.00 82.69 99 SER A C 1
ATOM 796 O O . SER A 1 99 ? -22.390 -5.570 35.164 1.00 82.69 99 SER A O 1
ATOM 798 N N . ASP A 1 100 ? -20.880 -4.839 36.650 1.00 81.44 100 ASP A N 1
ATOM 799 C CA . ASP A 1 100 ? -21.767 -4.873 37.821 1.00 81.44 100 ASP A CA 1
ATOM 800 C C . ASP A 1 100 ? -22.442 -3.513 38.102 1.00 81.44 100 ASP A C 1
ATOM 802 O O . ASP A 1 100 ? -23.078 -3.329 39.142 1.00 81.44 100 ASP A O 1
ATOM 806 N N . THR A 1 101 ? -22.260 -2.522 37.221 1.00 80.00 101 THR A N 1
ATOM 807 C CA . THR A 1 101 ? -22.741 -1.145 37.403 1.00 80.00 101 THR A CA 1
ATOM 808 C C . THR A 1 101 ? -23.120 -0.495 36.069 1.00 80.00 101 THR A C 1
ATOM 810 O O . THR A 1 101 ? -22.624 -0.890 35.027 1.00 80.00 101 THR A O 1
ATOM 813 N N . GLU A 1 102 ? -23.889 0.592 36.095 1.00 83.75 102 GLU A N 1
ATOM 814 C CA . GLU A 1 102 ? -24.158 1.411 34.896 1.00 83.75 102 GLU A CA 1
ATOM 815 C C . GLU A 1 102 ? -23.068 2.479 34.639 1.00 83.75 102 GLU A C 1
ATOM 817 O O . GLU A 1 102 ? -23.266 3.439 33.889 1.00 83.75 102 GLU A O 1
ATOM 822 N N . PHE A 1 103 ? -21.907 2.379 35.300 1.00 89.19 103 PHE A N 1
ATOM 823 C CA . PHE A 1 103 ? -20.852 3.382 35.177 1.00 89.19 103 PHE A CA 1
ATOM 824 C C . PHE A 1 103 ? -20.063 3.206 33.879 1.00 89.19 103 PHE A C 1
ATOM 826 O O . PHE A 1 103 ? -19.158 2.374 33.785 1.00 89.19 103 PHE A O 1
ATOM 833 N N . LYS A 1 104 ? -20.376 4.063 32.905 1.00 92.88 104 LYS A N 1
ATOM 834 C CA . LYS A 1 104 ? -19.696 4.151 31.608 1.00 92.88 104 LYS A CA 1
ATOM 835 C C . LYS A 1 104 ? -18.614 5.224 31.596 1.00 92.88 104 LYS A C 1
ATOM 837 O O . LYS A 1 104 ? -18.758 6.268 32.239 1.00 92.88 104 LYS A O 1
ATOM 842 N N . SER A 1 105 ? -17.544 4.976 30.847 1.00 94.62 105 SER A N 1
ATOM 843 C CA . SER A 1 105 ? -16.506 5.970 30.581 1.00 94.62 105 SER A CA 1
ATOM 844 C C . SER A 1 105 ? -16.962 7.068 29.624 1.00 94.62 105 SER A C 1
ATOM 846 O O . SER A 1 105 ? -18.023 6.998 29.001 1.00 94.62 105 SER A O 1
ATOM 848 N N . ASN A 1 106 ? -16.103 8.071 29.438 1.00 95.88 106 ASN A N 1
ATOM 849 C CA . ASN A 1 106 ? -16.160 8.923 28.256 1.00 95.88 106 ASN A CA 1
ATOM 850 C C . ASN A 1 106 ? -16.008 8.094 26.967 1.00 95.88 106 ASN A C 1
ATOM 852 O O . ASN A 1 106 ? -15.360 7.045 26.968 1.00 95.88 106 ASN A O 1
ATOM 856 N N . LYS A 1 107 ? -16.586 8.601 25.872 1.00 97.19 107 LYS A N 1
ATOM 857 C CA . LYS A 1 107 ? -16.362 8.099 24.511 1.00 97.19 107 LYS A CA 1
ATOM 858 C C . LYS A 1 107 ? -15.006 8.600 24.018 1.00 97.19 107 LYS A C 1
ATOM 860 O O . LYS A 1 107 ? -14.753 9.802 24.091 1.00 97.19 107 LYS A O 1
ATOM 865 N N . MET A 1 108 ? -14.156 7.701 23.533 1.00 97.75 108 MET A N 1
ATOM 866 C CA . MET A 1 108 ? -12.868 8.047 22.926 1.00 97.75 108 MET A CA 1
ATOM 867 C C . MET A 1 108 ? -12.808 7.487 21.499 1.00 97.75 108 MET A C 1
ATOM 869 O O . MET A 1 108 ? -13.058 6.292 21.334 1.00 97.75 108 MET A O 1
ATOM 873 N N . PRO A 1 109 ? -12.509 8.302 20.473 1.00 97.00 109 PRO A N 1
ATOM 874 C CA . PRO A 1 109 ? -12.458 7.814 19.104 1.00 97.00 109 PRO A CA 1
ATOM 875 C C . PRO A 1 109 ? -11.268 6.870 18.879 1.00 97.00 109 PRO A C 1
ATOM 877 O O . PRO A 1 109 ? -10.153 7.123 19.331 1.00 97.00 109 PRO A O 1
ATOM 880 N N . LEU A 1 110 ? -11.521 5.793 18.141 1.00 96.69 110 LEU A N 1
ATOM 881 C CA . LEU A 1 110 ? -10.532 4.989 17.441 1.00 96.69 110 LEU A CA 1
ATOM 882 C C . LEU A 1 110 ? -10.448 5.515 16.007 1.00 96.69 110 LEU A C 1
ATOM 884 O O . LEU A 1 110 ? -11.325 5.246 15.181 1.00 96.69 110 LEU A O 1
ATOM 888 N N . GLU A 1 111 ? -9.403 6.287 15.729 1.00 93.69 111 GLU A N 1
ATOM 889 C CA . GLU A 1 111 ? -9.115 6.800 14.391 1.00 93.69 111 GLU A CA 1
ATOM 890 C C . GLU A 1 111 ? -8.277 5.782 13.607 1.00 93.69 111 GLU A C 1
ATOM 892 O O . GLU A 1 111 ? -7.343 5.175 14.137 1.00 93.69 111 GLU A O 1
ATOM 897 N N . LEU A 1 112 ? -8.636 5.578 12.338 1.00 94.12 112 LEU A N 1
ATOM 898 C CA . LEU A 1 112 ? -7.945 4.672 11.426 1.00 94.12 112 LEU A CA 1
ATOM 899 C C . LEU A 1 112 ? -7.377 5.473 10.259 1.00 94.12 112 LEU A C 1
ATOM 901 O O . LEU A 1 112 ? -8.093 5.800 9.314 1.00 94.12 112 LEU A O 1
ATOM 905 N N . ASP A 1 113 ? -6.081 5.757 10.320 1.00 91.62 113 ASP A N 1
ATOM 906 C CA . ASP A 1 113 ? -5.392 6.536 9.296 1.00 91.62 113 ASP A CA 1
ATOM 907 C C . ASP A 1 113 ? -4.598 5.630 8.363 1.00 91.62 113 ASP A C 1
ATOM 909 O O . ASP A 1 113 ? -3.590 5.027 8.745 1.00 91.62 113 ASP A O 1
ATOM 913 N N . SER A 1 114 ? -5.051 5.539 7.112 1.00 93.25 114 SER A N 1
ATOM 914 C CA . SER A 1 114 ? -4.324 4.794 6.090 1.00 93.25 114 SER A CA 1
ATOM 915 C C . SER A 1 114 ? -3.141 5.610 5.576 1.00 93.25 114 SER A C 1
ATOM 917 O O . SER A 1 114 ? -3.264 6.794 5.254 1.00 93.25 114 SER A O 1
ATOM 919 N N . ILE A 1 115 ? -1.983 4.970 5.448 1.00 92.12 115 ILE A N 1
ATOM 920 C CA . ILE A 1 115 ? -0.741 5.631 5.049 1.00 92.12 115 ILE A CA 1
ATOM 921 C C . ILE A 1 115 ? 0.079 4.738 4.128 1.00 92.12 115 ILE A C 1
ATOM 923 O O . ILE A 1 115 ? 0.227 3.543 4.363 1.00 92.12 115 ILE A O 1
ATOM 927 N N . THR A 1 116 ? 0.668 5.338 3.098 1.00 92.69 116 THR A N 1
ATOM 928 C CA . THR A 1 116 ? 1.678 4.680 2.266 1.00 92.69 116 THR A CA 1
ATOM 929 C C . THR A 1 116 ? 3.071 5.033 2.783 1.00 92.69 116 THR A C 1
ATOM 931 O O . THR A 1 116 ? 3.399 6.207 2.949 1.00 92.69 116 THR A O 1
ATOM 934 N N . TYR A 1 117 ? 3.910 4.023 3.013 1.00 90.25 117 TYR A N 1
ATOM 935 C CA . TYR A 1 117 ? 5.298 4.201 3.451 1.00 90.25 117 TYR A CA 1
ATOM 936 C C . TYR A 1 117 ? 6.269 4.287 2.280 1.00 90.25 117 TYR A C 1
ATOM 938 O O . TYR A 1 117 ? 7.196 5.094 2.293 1.00 90.25 117 TYR A O 1
ATOM 946 N N . ARG A 1 118 ? 6.102 3.402 1.291 1.00 92.06 118 ARG A N 1
ATOM 947 C CA . ARG A 1 118 ? 6.996 3.285 0.133 1.00 92.06 118 ARG A CA 1
ATOM 948 C C . ARG A 1 118 ? 6.337 2.527 -1.010 1.00 92.06 118 ARG A C 1
ATOM 950 O O . ARG A 1 118 ? 5.347 1.827 -0.825 1.00 92.06 118 ARG A O 1
ATOM 957 N N . THR A 1 119 ? 6.969 2.582 -2.174 1.00 92.56 119 THR A N 1
ATOM 958 C CA . THR A 1 119 ? 6.633 1.748 -3.329 1.00 92.56 119 THR A CA 1
ATOM 959 C C . THR A 1 119 ? 7.814 0.875 -3.727 1.00 92.56 119 THR A C 1
ATOM 961 O O . THR A 1 119 ? 8.971 1.299 -3.708 1.00 92.56 119 THR A O 1
ATOM 964 N N . GLN A 1 120 ? 7.526 -0.362 -4.115 1.00 93.06 120 GLN A N 1
ATOM 965 C CA . GLN A 1 120 ? 8.449 -1.201 -4.862 1.00 93.06 120 GLN A CA 1
ATOM 966 C C . GLN A 1 120 ? 8.136 -1.037 -6.345 1.00 93.06 120 GLN A C 1
ATOM 968 O O . GLN A 1 120 ? 7.108 -1.498 -6.844 1.00 93.06 120 GLN A O 1
ATOM 973 N N . LYS A 1 121 ? 9.041 -0.338 -7.028 1.00 89.62 121 LYS A N 1
ATOM 974 C CA . LYS A 1 121 ? 8.942 -0.027 -8.453 1.00 89.62 121 LYS A CA 1
ATOM 975 C C . LYS A 1 121 ? 8.992 -1.315 -9.294 1.00 89.62 121 LYS A C 1
ATOM 977 O O . LYS A 1 121 ? 9.785 -2.199 -8.951 1.00 89.62 121 LYS A O 1
ATOM 982 N N . PRO A 1 122 ? 8.230 -1.402 -10.397 1.00 85.94 122 PRO A N 1
ATOM 983 C CA . PRO A 1 122 ? 8.319 -2.527 -11.326 1.00 85.94 122 PRO A CA 1
ATOM 984 C C . PRO A 1 122 ? 9.724 -2.638 -11.949 1.00 85.94 122 PRO A C 1
ATOM 986 O O . PRO A 1 122 ? 10.442 -1.645 -12.081 1.00 85.94 122 PRO A O 1
ATOM 989 N N . ASP A 1 123 ? 10.123 -3.866 -12.302 1.00 73.06 123 ASP A N 1
ATOM 990 C CA . ASP A 1 123 ? 11.457 -4.190 -12.845 1.00 73.06 123 ASP A CA 1
ATOM 991 C C . ASP A 1 123 ? 11.642 -3.841 -14.327 1.00 73.06 123 ASP A C 1
ATOM 993 O O . ASP A 1 123 ? 12.775 -3.826 -14.820 1.00 73.06 123 ASP A O 1
ATOM 997 N N . VAL A 1 124 ? 10.535 -3.579 -15.022 1.00 73.75 124 VAL A N 1
ATOM 998 C CA . VAL A 1 124 ? 10.487 -3.096 -16.402 1.00 73.75 124 VAL A CA 1
ATOM 999 C C . VAL A 1 124 ? 9.545 -1.889 -16.486 1.00 73.75 124 VAL A C 1
ATOM 1001 O O . VAL A 1 124 ? 8.855 -1.533 -15.527 1.00 73.75 124 VAL A O 1
ATOM 1004 N N . THR A 1 125 ? 9.512 -1.233 -17.642 1.00 68.94 125 THR A N 1
ATOM 1005 C CA . THR A 1 125 ? 8.570 -0.161 -17.990 1.00 68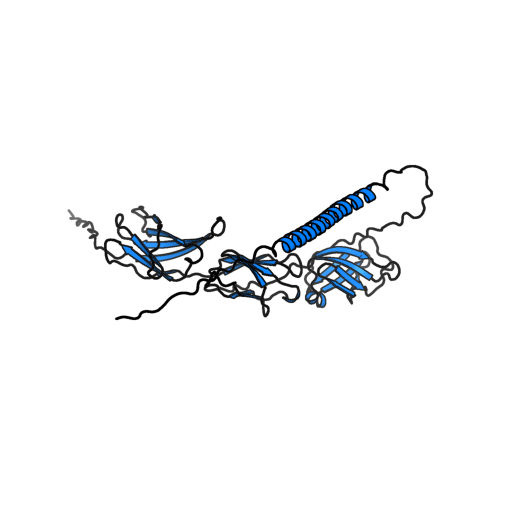.94 125 THR A CA 1
ATOM 1006 C C . THR A 1 125 ? 7.169 -0.729 -18.200 1.00 68.94 125 THR A C 1
ATOM 1008 O O . THR A 1 125 ? 6.660 -0.851 -19.309 1.00 68.94 125 THR A O 1
ATOM 1011 N N . GLY A 1 126 ? 6.586 -1.149 -17.082 1.00 76.62 126 GLY A N 1
ATOM 1012 C CA . GLY A 1 126 ? 5.353 -1.910 -16.968 1.00 76.62 126 GLY A CA 1
ATOM 1013 C C . GLY A 1 126 ? 5.523 -3.089 -16.006 1.00 76.62 126 GLY A C 1
ATOM 1014 O O . GLY A 1 126 ? 6.634 -3.503 -15.692 1.00 76.62 126 GLY A O 1
ATOM 1015 N N . GLY A 1 127 ? 4.422 -3.635 -15.509 1.00 88.25 127 GLY A N 1
ATOM 1016 C CA . GLY A 1 127 ? 4.425 -4.758 -14.578 1.00 88.25 127 GLY A CA 1
ATOM 1017 C C . GLY A 1 127 ? 3.824 -4.398 -13.228 1.00 88.25 127 GLY A C 1
ATOM 1018 O O . GLY A 1 127 ? 2.985 -3.507 -13.119 1.00 88.25 127 GLY A O 1
ATOM 1019 N N . VAL A 1 128 ? 4.209 -5.149 -12.199 1.00 94.25 128 VAL A N 1
ATOM 1020 C CA . VAL A 1 128 ? 3.572 -5.056 -10.884 1.00 94.25 128 VAL A CA 1
ATOM 1021 C C . VAL A 1 128 ? 4.242 -3.971 -10.051 1.00 94.25 128 VAL A C 1
ATOM 1023 O O . VAL A 1 128 ? 5.416 -4.079 -9.699 1.00 94.25 128 VAL A O 1
ATOM 1026 N N . LEU A 1 129 ? 3.473 -2.938 -9.721 1.00 94.56 129 LEU A N 1
ATOM 1027 C CA . LEU A 1 129 ? 3.785 -1.979 -8.672 1.00 94.56 129 LEU A CA 1
ATOM 1028 C C . LEU A 1 129 ? 3.275 -2.540 -7.342 1.00 94.56 129 LEU A C 1
ATOM 1030 O O . LEU A 1 129 ? 2.090 -2.852 -7.228 1.00 94.56 129 LEU A O 1
ATOM 1034 N N . THR A 1 130 ? 4.143 -2.621 -6.332 1.00 95.81 130 THR A N 1
ATOM 1035 C CA . THR A 1 130 ? 3.720 -2.909 -4.952 1.00 95.81 130 THR A CA 1
ATOM 1036 C C . THR A 1 130 ? 3.770 -1.624 -4.139 1.00 95.81 130 THR A C 1
ATOM 1038 O O . THR A 1 130 ? 4.833 -1.029 -3.965 1.00 95.81 130 THR A O 1
ATOM 1041 N N . ILE A 1 131 ? 2.627 -1.195 -3.628 1.00 95.00 131 ILE A N 1
ATOM 1042 C CA . ILE A 1 131 ? 2.468 -0.050 -2.737 1.00 95.00 131 ILE A CA 1
ATOM 1043 C C . ILE A 1 131 ? 2.418 -0.605 -1.315 1.00 95.00 131 ILE A C 1
ATOM 1045 O O . ILE A 1 131 ? 1.596 -1.471 -1.037 1.00 95.00 131 ILE A O 1
ATOM 1049 N N . ILE A 1 132 ? 3.332 -0.180 -0.445 1.00 93.56 132 ILE A N 1
ATOM 1050 C CA . ILE A 1 132 ? 3.513 -0.737 0.902 1.00 93.56 132 ILE A CA 1
ATOM 1051 C C . ILE A 1 132 ? 3.125 0.330 1.921 1.00 93.56 132 ILE A C 1
ATOM 1053 O O . ILE A 1 132 ? 3.641 1.452 1.876 1.00 93.56 132 ILE A O 1
ATOM 1057 N N . GLY A 1 133 ? 2.256 -0.032 2.857 1.00 92.75 133 GLY A N 1
ATOM 1058 C CA . GLY A 1 133 ? 1.609 0.902 3.766 1.00 92.75 133 GLY A CA 1
ATOM 1059 C C . GLY A 1 133 ? 0.850 0.205 4.888 1.00 92.75 133 GLY A C 1
ATOM 1060 O O . GLY A 1 133 ? 0.987 -0.997 5.085 1.00 92.75 133 GLY A O 1
ATOM 1061 N N . ASN A 1 134 ? 0.025 0.980 5.583 1.00 91.81 134 ASN A N 1
ATOM 1062 C CA . ASN A 1 134 ? -1.049 0.478 6.428 1.00 91.81 134 ASN A CA 1
ATOM 1063 C C . ASN A 1 134 ? -2.368 0.952 5.821 1.00 91.81 134 ASN A C 1
ATOM 1065 O O . ASN A 1 134 ? -2.577 2.156 5.671 1.00 91.81 134 ASN A O 1
ATOM 1069 N N . TYR A 1 135 ? -3.239 0.015 5.462 1.00 92.88 135 TYR A N 1
ATOM 1070 C CA . TYR A 1 135 ? -4.504 0.290 4.789 1.00 92.88 135 TYR A CA 1
ATOM 1071 C C . TYR A 1 135 ? -5.667 -0.260 5.607 1.00 92.88 135 TYR A C 1
ATOM 1073 O O . TYR A 1 135 ? -5.722 -1.454 5.913 1.00 92.88 135 TYR A O 1
ATOM 1081 N N . TYR A 1 136 ? -6.611 0.615 5.941 1.00 94.06 136 TYR A N 1
ATOM 1082 C CA . TYR A 1 136 ? -7.850 0.268 6.628 1.00 94.06 136 TYR A CA 1
ATOM 1083 C C . TYR A 1 136 ? -9.004 0.436 5.647 1.00 94.06 136 TYR A C 1
ATOM 1085 O O . TYR A 1 136 ? -9.333 1.561 5.275 1.00 94.06 136 TYR A O 1
ATOM 1093 N N . TYR A 1 137 ? -9.580 -0.668 5.176 1.00 92.25 137 TYR A N 1
ATOM 1094 C CA . TYR A 1 137 ? -10.566 -0.637 4.097 1.00 92.25 137 TYR A CA 1
ATOM 1095 C C . TYR A 1 137 ? -11.958 -0.285 4.612 1.00 92.25 137 TYR A C 1
ATOM 1097 O O . TYR A 1 137 ? -12.421 -0.870 5.585 1.00 92.25 137 TYR A O 1
ATOM 1105 N N . VAL A 1 138 ? -12.647 0.624 3.914 1.00 92.44 138 VAL A N 1
ATOM 1106 C CA . VAL A 1 138 ? -14.042 0.981 4.241 1.00 92.44 138 VAL A CA 1
ATOM 1107 C C . VAL A 1 138 ? -14.983 -0.179 3.932 1.00 92.44 138 VAL A C 1
ATOM 1109 O O . VAL A 1 138 ? -15.940 -0.430 4.657 1.00 92.44 138 VAL A O 1
ATOM 1112 N N . ASN A 1 139 ? -14.700 -0.904 2.851 1.00 90.19 139 ASN A N 1
ATOM 1113 C CA . ASN A 1 139 ? -15.382 -2.139 2.513 1.00 90.19 139 ASN A CA 1
ATOM 1114 C C . ASN A 1 139 ? -14.367 -3.182 2.041 1.00 90.19 139 ASN A C 1
ATOM 1116 O O . ASN A 1 139 ? -13.844 -3.084 0.930 1.00 90.19 139 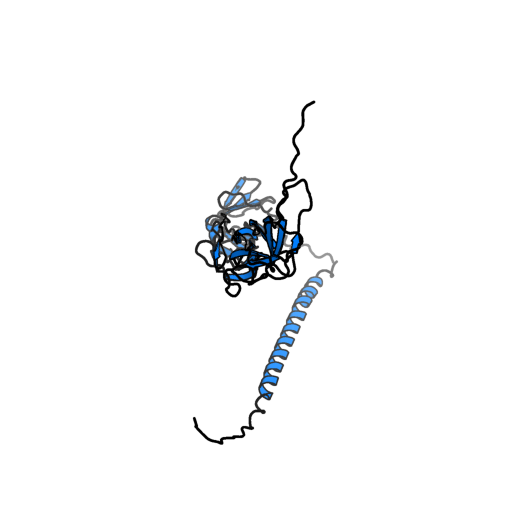ASN A O 1
ATOM 1120 N N . TYR A 1 140 ? -14.136 -4.209 2.859 1.00 85.56 140 TYR A N 1
ATOM 1121 C CA . TYR A 1 140 ? -13.196 -5.293 2.556 1.00 85.56 140 TYR A CA 1
ATOM 1122 C C . TYR A 1 140 ? -13.590 -6.124 1.328 1.00 85.56 140 TYR A C 1
ATOM 1124 O O . TYR A 1 140 ? -12.719 -6.713 0.687 1.00 85.56 140 TYR A O 1
ATOM 1132 N N . THR A 1 141 ? -14.875 -6.148 0.960 1.00 88.25 141 THR A N 1
ATOM 1133 C CA . THR A 1 141 ? -15.347 -6.879 -0.227 1.00 88.25 141 THR A CA 1
ATOM 1134 C C . THR A 1 141 ? -15.152 -6.099 -1.528 1.00 88.25 141 THR A C 1
ATOM 1136 O O . THR A 1 141 ? -15.173 -6.690 -2.608 1.00 88.25 141 THR A O 1
ATOM 1139 N N . ALA A 1 142 ? -14.944 -4.781 -1.444 1.00 93.31 142 ALA A N 1
ATOM 1140 C CA . ALA A 1 142 ? -14.711 -3.929 -2.599 1.00 93.31 142 ALA A CA 1
ATOM 1141 C C . ALA A 1 142 ? -13.208 -3.791 -2.883 1.00 93.31 142 ALA A C 1
ATOM 1143 O O . ALA A 1 142 ? -12.411 -3.472 -2.000 1.00 93.31 142 ALA A O 1
ATOM 1144 N N . VAL A 1 143 ? -12.818 -3.986 -4.142 1.00 94.88 143 VAL A N 1
ATOM 1145 C CA . VAL A 1 143 ? -11.430 -3.784 -4.581 1.00 94.88 143 VAL A CA 1
ATOM 1146 C C . VAL A 1 143 ? -11.073 -2.295 -4.446 1.00 94.88 143 VAL A C 1
ATOM 1148 O O . VAL A 1 143 ? -11.843 -1.451 -4.916 1.00 94.88 143 VAL A O 1
ATOM 1151 N N . PRO A 1 144 ? -9.940 -1.932 -3.814 1.00 95.75 144 PRO A N 1
ATOM 1152 C CA . PRO A 1 144 ? -9.535 -0.540 -3.697 1.00 95.75 144 PRO A CA 1
ATOM 1153 C C . PRO A 1 144 ? -9.239 0.058 -5.067 1.00 95.75 144 PRO A C 1
ATOM 1155 O O . PRO A 1 144 ? -8.679 -0.591 -5.951 1.00 95.75 144 PRO A O 1
ATOM 1158 N N . LYS A 1 145 ? -9.590 1.331 -5.229 1.00 95.88 145 LYS A N 1
ATOM 1159 C CA . LYS A 1 145 ? -9.305 2.077 -6.451 1.00 95.88 145 LYS A CA 1
ATOM 1160 C C . LYS A 1 145 ? -7.955 2.762 -6.306 1.00 95.88 145 LYS A C 1
ATOM 1162 O O . LYS A 1 145 ? -7.823 3.646 -5.469 1.00 95.88 145 LYS A O 1
ATOM 1167 N N . VAL A 1 146 ? -6.971 2.383 -7.115 1.00 95.69 146 VAL A N 1
ATOM 1168 C CA . VAL A 1 146 ? -5.646 3.019 -7.111 1.00 95.69 146 VAL A CA 1
ATOM 1169 C C . VAL A 1 146 ? -5.515 3.899 -8.346 1.00 95.69 146 VAL A C 1
ATOM 1171 O O . VAL A 1 146 ? -5.583 3.400 -9.466 1.00 95.69 146 VAL A O 1
ATOM 1174 N N . GLN A 1 147 ? -5.311 5.198 -8.158 1.00 94.44 147 GLN A N 1
ATOM 1175 C CA . GLN A 1 147 ? -5.047 6.149 -9.234 1.00 94.44 147 GLN A CA 1
ATOM 1176 C C . GLN A 1 147 ? -3.614 6.666 -9.137 1.00 94.44 147 GLN A C 1
ATOM 1178 O O . GLN A 1 147 ? -3.113 6.956 -8.059 1.00 94.44 147 GLN A O 1
ATOM 1183 N N . ILE A 1 148 ? -2.939 6.757 -10.274 1.00 92.88 148 ILE A N 1
ATOM 1184 C CA . ILE A 1 148 ? -1.599 7.316 -10.411 1.00 92.88 148 ILE A CA 1
ATOM 1185 C C . ILE A 1 148 ? -1.730 8.458 -11.413 1.00 92.88 148 ILE A C 1
ATOM 1187 O O . ILE A 1 148 ? -1.998 8.236 -12.602 1.00 92.88 148 ILE A O 1
ATOM 1191 N N . GLY A 1 149 ? -1.648 9.689 -10.912 1.00 89.81 149 GLY A N 1
ATOM 1192 C CA . GLY A 1 149 ? -2.010 10.874 -11.680 1.00 89.81 149 GLY A CA 1
ATOM 1193 C C . GLY A 1 149 ? -3.448 10.761 -12.198 1.00 89.81 149 GLY A C 1
ATOM 1194 O O . GLY A 1 149 ? -4.401 10.696 -11.429 1.00 89.81 149 GLY A O 1
ATOM 1195 N N . LYS A 1 150 ? -3.623 10.702 -13.523 1.00 90.31 150 LYS A N 1
ATOM 1196 C CA . LYS A 1 150 ? -4.951 10.595 -14.168 1.00 90.31 150 LYS A CA 1
ATOM 1197 C C . LYS A 1 150 ? -5.364 9.166 -14.531 1.00 90.31 150 LYS A C 1
ATOM 1199 O O . LYS A 1 150 ? -6.414 8.984 -15.145 1.00 90.31 150 LYS A O 1
ATOM 1204 N N . LYS A 1 151 ? -4.535 8.163 -14.235 1.00 93.62 151 LYS A N 1
ATOM 1205 C CA . LYS A 1 151 ? -4.736 6.783 -14.691 1.00 93.62 151 LYS A CA 1
ATOM 1206 C C . LYS A 1 151 ? -5.050 5.858 -13.540 1.00 93.62 151 LYS A C 1
ATOM 1208 O O . LYS A 1 151 ? -4.469 5.968 -12.470 1.00 93.62 151 LYS A O 1
ATOM 1213 N N . GLU A 1 152 ? -5.962 4.931 -13.777 1.00 95.75 152 GLU A N 1
ATOM 1214 C CA . GLU A 1 152 ? -6.332 3.919 -12.799 1.00 95.75 152 GLU A CA 1
ATOM 1215 C C . GLU A 1 152 ? -5.466 2.673 -12.979 1.00 95.75 152 GLU A C 1
ATOM 1217 O O . GLU A 1 152 ? -5.375 2.124 -14.077 1.00 95.75 152 GLU A O 1
ATOM 1222 N N . CYS A 1 153 ? -4.814 2.252 -11.899 1.00 95.19 153 CYS A N 1
ATOM 1223 C CA . CYS A 1 153 ? -4.005 1.046 -11.838 1.00 95.19 153 CYS A CA 1
ATOM 1224 C C . CYS A 1 153 ? -4.903 -0.170 -11.595 1.00 95.19 153 CYS A C 1
ATOM 1226 O O . CYS A 1 153 ? -5.737 -0.162 -10.688 1.00 95.19 153 CYS A O 1
ATOM 1228 N N . GLN A 1 154 ? -4.712 -1.246 -12.359 1.00 96.81 154 GLN A N 1
ATOM 1229 C CA . GLN A 1 154 ? -5.490 -2.468 -12.170 1.00 96.81 154 GLN A CA 1
ATOM 1230 C C . GLN A 1 154 ? -4.991 -3.220 -10.932 1.00 96.81 154 GLN A C 1
ATOM 1232 O O . GLN A 1 154 ? -3.915 -3.816 -10.960 1.00 96.81 154 GLN A O 1
ATOM 1237 N N . VAL A 1 155 ? -5.764 -3.222 -9.846 1.00 97.69 155 VAL A N 1
ATOM 1238 C CA . VAL A 1 155 ? -5.401 -3.944 -8.618 1.00 97.69 155 VAL A CA 1
ATOM 1239 C C . VAL A 1 155 ? -5.469 -5.456 -8.843 1.00 97.69 155 VAL A C 1
ATOM 1241 O O . VAL A 1 155 ? -6.478 -5.992 -9.292 1.00 97.69 155 VAL A O 1
ATOM 1244 N N . LEU A 1 156 ? -4.367 -6.137 -8.530 1.00 97.25 156 LEU A N 1
ATOM 1245 C CA . LEU A 1 156 ? -4.200 -7.587 -8.657 1.00 97.25 156 LEU A CA 1
ATOM 1246 C C . LEU A 1 156 ? -4.396 -8.291 -7.315 1.00 97.25 156 LEU A C 1
ATOM 1248 O O . LEU A 1 156 ? -4.981 -9.367 -7.244 1.00 97.25 156 LEU A O 1
ATOM 1252 N N . GLN A 1 157 ? -3.859 -7.692 -6.254 1.00 96.00 157 GLN A N 1
ATOM 1253 C CA . GLN A 1 157 ? -3.902 -8.212 -4.895 1.00 96.00 157 GLN A CA 1
ATOM 1254 C C . GLN A 1 157 ? -3.840 -7.032 -3.931 1.00 96.00 157 GLN A C 1
ATOM 1256 O O . GLN A 1 157 ? -3.125 -6.067 -4.188 1.00 96.00 157 GLN A O 1
ATOM 1261 N N . TYR A 1 158 ? -4.549 -7.114 -2.814 1.00 95.12 158 TYR A N 1
ATOM 1262 C CA . TYR A 1 158 ? -4.466 -6.122 -1.755 1.00 95.12 158 TYR A CA 1
ATOM 1263 C C . TYR A 1 158 ? -4.723 -6.772 -0.397 1.00 95.12 158 TYR A C 1
ATOM 1265 O O . TYR A 1 158 ? -5.433 -7.772 -0.297 1.00 95.12 158 TYR A O 1
ATOM 1273 N N . ASP A 1 159 ? -4.111 -6.205 0.631 1.00 91.81 159 ASP A N 1
ATOM 1274 C CA . ASP A 1 159 ? -4.310 -6.530 2.038 1.00 91.81 159 ASP A CA 1
ATOM 1275 C C . ASP A 1 159 ? -4.034 -5.267 2.879 1.00 91.81 159 ASP A C 1
ATOM 1277 O O . ASP A 1 159 ? -3.842 -4.174 2.337 1.00 91.81 159 ASP A O 1
ATOM 1281 N N . ASN A 1 160 ? -4.060 -5.370 4.208 1.00 91.38 160 ASN A N 1
ATOM 1282 C CA . ASN A 1 160 ? -3.835 -4.216 5.082 1.00 91.38 160 ASN A CA 1
ATOM 1283 C C . ASN A 1 160 ? -2.384 -3.685 5.054 1.00 91.38 160 ASN A C 1
ATOM 1285 O O . ASN A 1 160 ? -2.147 -2.595 5.560 1.00 91.38 160 ASN A O 1
ATOM 1289 N N . ALA A 1 161 ? -1.426 -4.420 4.483 1.00 91.62 161 ALA A N 1
ATOM 1290 C CA . ALA A 1 161 ? -0.000 -4.081 4.443 1.00 91.62 161 ALA A CA 1
ATOM 1291 C C . ALA A 1 161 ? 0.469 -3.586 3.065 1.00 91.62 161 ALA A C 1
ATOM 1293 O O . ALA A 1 161 ? 1.460 -2.860 2.936 1.00 91.62 161 ALA A O 1
ATOM 1294 N N . GLN A 1 162 ? -0.188 -4.040 2.000 1.00 94.50 162 GLN A N 1
ATOM 1295 C CA . GLN A 1 162 ? 0.238 -3.761 0.638 1.00 94.50 162 GLN A CA 1
ATOM 1296 C C . GLN A 1 162 ? -0.908 -3.808 -0.370 1.00 94.50 162 GLN A C 1
ATOM 1298 O O . GLN A 1 162 ? -1.867 -4.568 -0.246 1.00 94.50 162 GLN A O 1
ATOM 1303 N N . ILE A 1 163 ? -0.734 -3.049 -1.447 1.00 96.31 163 ILE A N 1
ATOM 1304 C CA . ILE A 1 163 ? -1.555 -3.115 -2.651 1.00 96.31 163 ILE A CA 1
ATOM 1305 C C . ILE A 1 163 ? -0.635 -3.397 -3.832 1.00 96.31 163 ILE A C 1
ATOM 1307 O O . ILE A 1 163 ? 0.318 -2.663 -4.083 1.00 96.31 163 ILE A O 1
ATOM 1311 N N . LYS A 1 164 ? -0.913 -4.465 -4.574 1.00 97.31 164 LYS A N 1
ATOM 1312 C CA . LYS A 1 164 ? -0.231 -4.806 -5.822 1.00 97.31 164 LYS A CA 1
ATOM 1313 C C . LYS A 1 164 ? -1.141 -4.483 -6.985 1.00 97.31 164 LYS A C 1
ATOM 1315 O O . LYS A 1 164 ? -2.257 -4.998 -7.059 1.00 97.31 164 LYS A O 1
ATOM 1320 N N . CYS A 1 165 ? -0.658 -3.676 -7.915 1.00 97.00 165 CYS A N 1
ATOM 1321 C CA . CYS A 1 165 ? -1.426 -3.300 -9.089 1.00 97.00 165 CYS A CA 1
ATOM 1322 C C . CYS A 1 165 ? -0.554 -3.302 -10.352 1.00 97.00 165 CYS A C 1
ATOM 1324 O O . CYS A 1 165 ? 0.671 -3.176 -10.279 1.00 97.00 165 CYS A O 1
ATOM 1326 N N . LEU A 1 166 ? -1.177 -3.524 -11.508 1.00 94.94 166 LEU A N 1
ATOM 1327 C CA . LEU A 1 166 ? -0.506 -3.541 -12.800 1.00 94.94 166 LEU A CA 1
ATOM 1328 C C . LEU A 1 166 ? -0.430 -2.122 -13.363 1.00 94.94 166 LEU A C 1
ATOM 1330 O O . LEU A 1 166 ? -1.453 -1.473 -13.579 1.00 94.94 166 LEU A O 1
ATOM 1334 N N . VAL A 1 167 ? 0.791 -1.683 -13.644 1.00 92.56 167 VAL A N 1
ATOM 1335 C CA . VAL A 1 167 ? 1.083 -0.454 -14.381 1.00 92.56 167 VAL A CA 1
ATOM 1336 C C . VAL A 1 167 ? 1.687 -0.807 -15.735 1.00 92.56 167 VAL A C 1
ATOM 1338 O O . VAL A 1 167 ? 2.326 -1.845 -15.895 1.00 92.56 167 VAL A O 1
ATOM 1341 N N . ASP A 1 168 ? 1.525 0.068 -16.716 1.00 87.25 168 ASP A N 1
ATOM 1342 C CA . ASP A 1 168 ? 2.180 -0.033 -18.021 1.00 87.25 168 ASP A CA 1
ATOM 1343 C C . ASP A 1 168 ? 3.052 1.203 -18.289 1.00 87.25 168 ASP A C 1
ATOM 1345 O O . ASP A 1 168 ? 3.021 2.181 -17.538 1.00 87.25 168 ASP A O 1
ATOM 1349 N N . SER A 1 169 ? 3.831 1.184 -19.372 1.00 78.75 169 SER A N 1
ATOM 1350 C CA . SER A 1 169 ? 4.728 2.285 -19.755 1.00 78.75 169 SER A CA 1
ATOM 1351 C C . SER A 1 169 ? 4.026 3.643 -19.905 1.00 78.75 169 SER A C 1
ATOM 1353 O O . SER A 1 169 ? 4.677 4.692 -19.860 1.00 78.75 169 SER A O 1
ATOM 1355 N N . SER A 1 170 ? 2.699 3.657 -20.048 1.00 80.38 170 SER A N 1
ATOM 1356 C CA . SER A 1 170 ? 1.919 4.859 -20.288 1.00 80.38 170 SER A CA 1
ATOM 1357 C C . SER A 1 170 ? 1.666 5.692 -19.023 1.00 80.38 170 SER A C 1
ATOM 1359 O O . SER A 1 170 ? 1.289 6.863 -19.178 1.00 80.38 170 SER A O 1
ATOM 1361 N N . PHE A 1 171 ? 1.873 5.132 -17.822 1.00 83.12 171 PHE A N 1
ATOM 1362 C CA . PHE A 1 171 ? 1.631 5.773 -16.518 1.00 83.12 171 PHE A CA 1
ATOM 1363 C C . PHE A 1 171 ? 2.539 6.968 -16.205 1.00 83.12 171 PHE A C 1
ATOM 1365 O O . PHE A 1 171 ? 2.130 7.813 -15.429 1.00 83.12 171 PHE A O 1
ATOM 1372 N N . GLY A 1 172 ? 3.708 7.094 -16.841 1.00 73.88 172 GLY A N 1
ATOM 1373 C CA . GLY A 1 172 ? 4.634 8.204 -16.569 1.00 73.88 172 GLY A CA 1
ATOM 1374 C C . GLY A 1 172 ? 5.421 8.057 -15.257 1.00 73.88 172 GLY A C 1
ATOM 1375 O O . GLY A 1 172 ? 5.455 6.983 -14.665 1.00 73.88 172 GLY A O 1
ATOM 1376 N N . SER A 1 173 ? 6.108 9.121 -14.840 1.00 79.81 173 SER A N 1
ATOM 1377 C CA . SER A 1 173 ? 6.885 9.208 -13.592 1.00 79.81 173 SER A CA 1
ATOM 1378 C C . SER A 1 173 ? 6.652 10.583 -12.954 1.00 79.81 173 SER A C 1
ATOM 1380 O O . SER A 1 173 ? 6.456 11.551 -13.681 1.00 79.81 173 SER A O 1
ATOM 1382 N N . GLY A 1 174 ? 6.733 10.683 -11.627 1.00 79.69 174 GLY A N 1
ATOM 1383 C CA . GLY A 1 174 ? 6.477 11.916 -10.866 1.00 79.69 174 GLY A CA 1
ATOM 1384 C C . GLY A 1 174 ? 5.013 12.104 -10.453 1.00 79.69 174 GLY A C 1
ATOM 1385 O O . GLY A 1 174 ? 4.684 13.068 -9.771 1.00 79.69 174 GLY A O 1
ATOM 1386 N N . ASP A 1 175 ? 4.127 11.188 -10.847 1.00 86.00 175 ASP A N 1
ATOM 1387 C CA . ASP A 1 175 ? 2.697 11.285 -10.558 1.00 86.00 175 ASP A CA 1
ATOM 1388 C C . ASP A 1 175 ? 2.363 10.832 -9.131 1.00 86.00 175 ASP A C 1
ATOM 1390 O O . ASP A 1 175 ? 2.929 9.869 -8.614 1.00 86.00 175 ASP A O 1
ATOM 1394 N N . ILE A 1 176 ? 1.401 11.503 -8.501 1.00 90.44 176 ILE A N 1
ATOM 1395 C CA . ILE A 1 176 ? 0.936 11.183 -7.147 1.00 90.44 176 ILE A CA 1
ATOM 1396 C C . ILE A 1 176 ? 0.069 9.917 -7.171 1.00 90.44 176 ILE A C 1
ATOM 1398 O O . ILE A 1 176 ? -0.722 9.714 -8.095 1.00 90.44 176 ILE A O 1
ATOM 1402 N N . ILE A 1 177 ? 0.203 9.086 -6.135 1.00 92.19 177 ILE A N 1
ATOM 1403 C CA . ILE A 1 177 ? -0.612 7.885 -5.929 1.00 92.19 177 ILE A CA 1
ATOM 1404 C C . ILE A 1 177 ? -1.793 8.201 -5.006 1.00 92.19 177 ILE A C 1
ATOM 1406 O O . ILE A 1 177 ? -1.614 8.531 -3.837 1.00 92.19 177 ILE A O 1
ATOM 1410 N N . GLU A 1 178 ? -3.009 8.031 -5.504 1.00 92.94 178 GLU A N 1
ATOM 1411 C CA . GLU A 1 178 ? -4.256 8.147 -4.751 1.00 92.94 178 GLU A CA 1
ATOM 1412 C C . GLU A 1 178 ? -4.890 6.767 -4.564 1.00 92.94 178 GLU A C 1
ATOM 1414 O O . GLU A 1 178 ? -4.923 5.951 -5.485 1.00 92.94 178 GLU A O 1
ATOM 1419 N N . ILE A 1 179 ? -5.389 6.489 -3.359 1.00 94.94 179 ILE A N 1
ATOM 1420 C CA . ILE A 1 179 ? -6.003 5.205 -3.010 1.00 94.94 179 ILE A CA 1
ATOM 1421 C C . ILE A 1 179 ? -7.389 5.482 -2.429 1.00 94.94 179 ILE A C 1
ATOM 1423 O O . ILE A 1 179 ? -7.526 6.182 -1.429 1.00 94.94 179 ILE A O 1
ATOM 1427 N N . GLY A 1 180 ? -8.418 4.941 -3.076 1.00 94.31 180 GLY A N 1
ATOM 1428 C CA . GLY A 1 180 ? -9.804 4.953 -2.616 1.00 94.31 180 GLY A CA 1
ATOM 1429 C C . GLY A 1 180 ? -10.188 3.675 -1.865 1.00 94.31 180 GLY A C 1
ATOM 1430 O O . GLY A 1 180 ? -9.452 2.690 -1.873 1.00 94.31 180 GLY A O 1
ATOM 1431 N N . ASN A 1 181 ? -11.384 3.680 -1.263 1.00 94.00 181 ASN A N 1
ATOM 1432 C CA . ASN A 1 181 ? -11.902 2.606 -0.398 1.00 94.00 181 ASN A CA 1
ATOM 1433 C C . ASN A 1 181 ? -11.057 2.354 0.870 1.00 94.00 181 ASN A C 1
ATOM 1435 O O . ASN A 1 181 ? -11.012 1.241 1.387 1.00 94.00 181 ASN A O 1
ATOM 1439 N N . VAL A 1 182 ? -10.396 3.387 1.390 1.00 94.56 182 VAL A N 1
ATOM 1440 C CA . VAL A 1 182 ? -9.605 3.320 2.625 1.00 94.56 182 VAL A CA 1
ATOM 1441 C C . VAL A 1 182 ? -9.920 4.509 3.538 1.00 94.56 182 VAL A C 1
ATOM 1443 O O . VAL A 1 182 ? -10.230 5.597 3.049 1.00 94.56 182 VAL A O 1
ATOM 1446 N N . TYR A 1 183 ? -9.867 4.311 4.855 1.00 93.69 183 TYR A N 1
ATOM 1447 C CA . TYR A 1 183 ? -10.119 5.366 5.841 1.00 93.69 183 TYR A CA 1
ATOM 1448 C C . TYR A 1 183 ? -8.963 6.368 5.899 1.00 93.69 183 TYR A C 1
ATOM 1450 O O . TYR A 1 183 ? -7.795 5.968 5.912 1.00 93.69 183 TYR A O 1
ATOM 1458 N N . ASN A 1 184 ? -9.317 7.660 5.932 1.00 90.94 184 ASN A N 1
ATOM 1459 C CA . ASN A 1 184 ? -8.427 8.801 6.176 1.00 90.94 184 ASN A CA 1
ATOM 1460 C C . ASN A 1 184 ? -7.067 8.709 5.463 1.00 90.94 184 ASN A C 1
ATOM 1462 O O . ASN A 1 184 ? -6.023 8.930 6.073 1.00 90.94 184 ASN A O 1
ATOM 1466 N N . TYR A 1 185 ? -7.057 8.351 4.174 1.00 91.12 185 TYR A N 1
ATOM 1467 C CA . TYR A 1 185 ? -5.801 8.190 3.445 1.00 91.12 185 TYR A CA 1
ATOM 1468 C C . TYR A 1 185 ? -5.031 9.509 3.365 1.00 91.12 185 TYR A C 1
ATOM 1470 O O . TYR A 1 185 ? -5.419 10.437 2.652 1.00 91.12 185 TYR A O 1
ATOM 1478 N N . GLN A 1 186 ? -3.917 9.582 4.092 1.00 80.44 186 GLN A N 1
ATOM 1479 C CA . GLN A 1 186 ? -3.040 10.742 4.062 1.00 80.44 186 GLN A CA 1
ATOM 1480 C C . GLN A 1 186 ? -2.014 10.573 2.950 1.00 80.44 186 GLN A C 1
ATOM 1482 O O . GLN A 1 186 ? -1.067 9.787 3.042 1.00 80.44 186 GLN A O 1
ATOM 1487 N N . ASN A 1 187 ? -2.205 11.347 1.888 1.00 64.81 187 ASN A N 1
ATOM 1488 C CA . ASN A 1 187 ? -1.377 11.281 0.700 1.00 64.81 187 ASN A CA 1
ATOM 1489 C C . ASN A 1 187 ? -0.043 12.015 0.920 1.00 64.81 187 ASN A C 1
ATOM 1491 O O . ASN A 1 187 ? 0.148 13.155 0.496 1.00 64.81 187 ASN A O 1
ATOM 1495 N N . LYS A 1 188 ? 0.888 11.398 1.652 1.00 65.06 188 LYS A N 1
ATOM 1496 C CA . LYS A 1 188 ? 2.244 11.940 1.793 1.00 65.06 188 LYS A CA 1
ATOM 1497 C C . LYS A 1 188 ? 3.004 11.739 0.485 1.00 65.06 188 LYS A C 1
ATOM 1499 O O . LYS A 1 188 ? 3.614 10.693 0.336 1.00 65.06 188 LYS A O 1
ATOM 1504 N N . THR A 1 189 ? 2.927 12.713 -0.432 1.00 65.38 189 THR A N 1
ATOM 1505 C CA . THR A 1 189 ? 3.915 13.051 -1.493 1.00 65.38 189 THR A CA 1
ATOM 1506 C C . THR A 1 189 ? 4.677 11.887 -2.146 1.00 65.38 189 THR A C 1
ATOM 1508 O O . THR A 1 189 ? 5.840 12.029 -2.523 1.00 65.38 189 THR A O 1
ATOM 1511 N N . LEU A 1 190 ? 4.060 10.712 -2.285 1.00 80.06 190 LEU A N 1
ATOM 1512 C CA . LEU A 1 190 ? 4.761 9.542 -2.783 1.00 80.06 190 LEU A CA 1
ATOM 1513 C C . LEU A 1 190 ? 4.563 9.489 -4.287 1.00 80.06 190 LEU A C 1
ATOM 1515 O O . LEU A 1 190 ? 3.546 9.014 -4.792 1.00 80.06 190 LEU A O 1
ATOM 1519 N N . GLU A 1 191 ? 5.541 10.045 -4.988 1.00 84.69 191 GLU A N 1
ATOM 1520 C CA . GLU A 1 191 ? 5.561 10.056 -6.439 1.00 84.69 191 GLU A CA 1
ATOM 1521 C C . GLU A 1 191 ? 5.863 8.655 -6.980 1.00 84.69 191 GLU A C 1
ATOM 1523 O O . GLU A 1 191 ? 6.845 7.997 -6.615 1.00 84.69 191 GLU A O 1
ATOM 1528 N N . PHE A 1 192 ? 5.018 8.197 -7.895 1.00 86.44 192 PHE A N 1
ATOM 1529 C CA . PHE A 1 192 ? 5.257 7.006 -8.683 1.00 86.44 192 PHE A CA 1
ATOM 1530 C C . PHE A 1 192 ? 6.394 7.256 -9.669 1.00 86.44 192 PHE A C 1
ATOM 1532 O O . PHE A 1 192 ? 6.406 8.244 -10.398 1.00 86.44 192 PHE A O 1
ATOM 1539 N N . GLN A 1 193 ? 7.348 6.332 -9.738 1.00 82.81 193 GLN A N 1
ATOM 1540 C CA . GLN A 1 193 ? 8.405 6.367 -10.741 1.00 82.81 193 GLN A CA 1
ATOM 1541 C C . GLN A 1 193 ? 8.786 4.944 -11.135 1.00 82.81 193 GLN A C 1
ATOM 1543 O O . GLN A 1 193 ? 8.922 4.073 -10.273 1.00 82.81 193 GLN A O 1
ATOM 1548 N N . PHE A 1 194 ? 9.058 4.727 -12.419 1.00 82.81 194 PHE A N 1
ATOM 1549 C CA . PHE A 1 194 ? 9.714 3.503 -12.880 1.00 82.81 194 PHE A CA 1
ATOM 1550 C C . PHE A 1 194 ? 11.150 3.397 -12.345 1.00 82.81 194 PHE A C 1
ATOM 1552 O O . PHE A 1 194 ? 11.743 4.373 -11.865 1.00 82.81 194 PHE A O 1
ATOM 1559 N N . LYS A 1 195 ? 11.729 2.193 -12.411 1.00 81.69 195 LYS A N 1
ATOM 1560 C CA . LYS A 1 195 ? 13.179 2.047 -12.245 1.00 81.69 195 LYS A CA 1
ATOM 1561 C C . LYS A 1 195 ? 13.899 2.775 -13.380 1.00 81.69 195 LYS A C 1
ATOM 1563 O O . LYS A 1 195 ? 13.379 2.880 -14.487 1.00 81.69 195 LYS A O 1
ATOM 1568 N N . ALA A 1 196 ? 15.089 3.295 -13.086 1.00 77.88 196 ALA A N 1
ATOM 1569 C CA . ALA A 1 196 ? 15.916 3.938 -14.098 1.00 77.88 196 ALA A CA 1
ATOM 1570 C C . ALA A 1 196 ? 16.301 2.930 -15.201 1.00 77.88 196 ALA A C 1
ATOM 1572 O O . ALA A 1 196 ? 16.480 1.744 -14.893 1.00 77.88 196 ALA A O 1
ATOM 1573 N N . PRO A 1 197 ? 16.449 3.380 -16.459 1.00 79.25 197 PRO A N 1
ATOM 1574 C CA . PRO A 1 197 ? 16.933 2.531 -17.537 1.00 79.25 197 PRO A CA 1
ATOM 1575 C C . PRO A 1 197 ? 18.340 2.012 -17.233 1.00 79.25 197 PRO A C 1
ATOM 1577 O O . PRO A 1 197 ? 19.194 2.748 -16.734 1.00 79.25 197 PRO A O 1
ATOM 1580 N N . THR A 1 198 ? 18.591 0.745 -17.556 1.00 81.56 198 THR A N 1
ATOM 1581 C CA . THR A 1 198 ? 19.917 0.119 -17.446 1.00 81.56 198 THR A CA 1
ATOM 1582 C C . THR A 1 198 ? 20.308 -0.494 -18.779 1.00 81.56 198 THR A C 1
ATOM 1584 O O . THR A 1 198 ? 19.466 -1.089 -19.448 1.00 81.56 198 THR A O 1
ATOM 1587 N N . ILE A 1 199 ? 21.580 -0.380 -19.156 1.00 83.12 199 ILE A N 1
ATOM 1588 C CA . ILE A 1 199 ? 22.132 -1.068 -20.327 1.00 83.12 199 ILE A CA 1
ATOM 1589 C C . ILE A 1 199 ? 22.796 -2.345 -19.855 1.00 83.12 199 ILE A C 1
ATOM 1591 O O . ILE A 1 199 ? 23.671 -2.299 -18.994 1.00 83.12 199 ILE A O 1
ATOM 1595 N N . ASP A 1 200 ? 22.418 -3.458 -20.467 1.00 84.25 200 ASP A N 1
ATOM 1596 C CA . ASP A 1 200 ? 23.090 -4.735 -20.257 1.00 84.25 200 ASP A CA 1
ATOM 1597 C C . ASP A 1 200 ? 24.195 -4.929 -21.305 1.00 84.25 200 ASP A C 1
ATOM 1599 O O . ASP A 1 200 ? 25.299 -5.369 -20.986 1.00 84.25 200 ASP A O 1
ATOM 1603 N N . ARG A 1 201 ? 23.909 -4.606 -22.575 1.00 83.44 201 ARG A N 1
ATOM 1604 C CA . ARG A 1 201 ? 24.855 -4.790 -23.682 1.00 83.44 201 ARG A CA 1
ATOM 1605 C C . ARG A 1 201 ? 24.547 -3.874 -24.859 1.00 83.44 201 ARG A C 1
ATOM 1607 O O . ARG A 1 201 ? 23.403 -3.498 -25.084 1.00 83.44 201 ARG A O 1
ATOM 1614 N N . VAL A 1 202 ? 25.558 -3.602 -25.675 1.00 80.75 202 VAL A N 1
ATOM 1615 C CA . VAL A 1 202 ? 25.393 -2.957 -26.980 1.00 80.75 202 VAL A CA 1
ATOM 1616 C C . VAL A 1 202 ? 25.972 -3.852 -28.069 1.00 80.75 202 VAL A C 1
ATOM 1618 O O . VAL A 1 202 ? 27.030 -4.458 -27.897 1.00 80.75 202 VAL A O 1
ATOM 1621 N N . LEU A 1 203 ? 25.250 -3.969 -29.174 1.00 82.12 203 LEU A N 1
ATOM 1622 C CA . LEU A 1 203 ? 25.597 -4.750 -30.350 1.00 82.12 203 LEU A CA 1
ATOM 1623 C C . LEU A 1 203 ? 25.657 -3.816 -31.558 1.00 82.12 203 LEU A C 1
ATOM 1625 O O . LEU A 1 203 ? 24.753 -3.008 -31.761 1.00 82.12 203 LEU A O 1
ATOM 1629 N N . ASN A 1 204 ? 26.676 -3.967 -32.397 1.00 73.50 204 ASN A N 1
ATOM 1630 C CA . ASN A 1 204 ? 26.665 -3.364 -33.726 1.00 73.50 204 ASN A CA 1
ATOM 1631 C C . ASN A 1 204 ? 25.906 -4.299 -34.665 1.00 73.50 204 ASN A C 1
ATOM 1633 O O . ASN A 1 204 ? 26.266 -5.471 -34.789 1.00 73.50 204 ASN A O 1
ATOM 1637 N N . VAL A 1 205 ? 24.864 -3.788 -35.317 1.00 57.25 205 VAL A N 1
ATOM 1638 C CA . VAL A 1 205 ? 24.107 -4.538 -36.324 1.00 57.25 205 VAL A CA 1
ATOM 1639 C C . VAL A 1 205 ? 24.097 -3.722 -37.601 1.00 57.25 205 VAL A C 1
ATOM 1641 O O . VAL A 1 205 ? 23.082 -3.145 -37.943 1.00 57.25 205 VAL A O 1
ATOM 1644 N N . ASP A 1 206 ? 25.245 -3.619 -38.260 1.00 51.72 206 ASP A N 1
ATOM 1645 C CA . ASP A 1 206 ? 25.400 -4.023 -39.659 1.00 51.72 206 ASP A CA 1
ATOM 1646 C C . ASP A 1 206 ? 26.860 -3.796 -40.082 1.00 51.72 206 ASP A C 1
ATOM 1648 O O . ASP A 1 206 ? 27.434 -2.740 -39.822 1.00 51.72 206 ASP A O 1
ATOM 1652 N N . ARG A 1 207 ? 27.479 -4.776 -40.752 1.00 51.56 207 ARG A N 1
ATOM 1653 C CA . ARG A 1 207 ? 28.806 -4.595 -41.380 1.00 51.56 207 ARG A CA 1
ATOM 1654 C C . ARG A 1 207 ? 28.704 -3.799 -42.689 1.00 51.56 207 ARG A C 1
ATOM 1656 O O . ARG A 1 207 ? 29.725 -3.438 -43.258 1.00 51.56 207 ARG A O 1
ATOM 1663 N N . ILE A 1 208 ? 27.483 -3.572 -43.178 1.00 54.22 208 ILE A N 1
ATOM 1664 C CA . ILE A 1 208 ? 27.211 -2.949 -44.479 1.00 54.22 208 ILE A CA 1
ATOM 1665 C C . ILE A 1 208 ? 26.919 -1.445 -44.327 1.00 54.22 208 ILE A C 1
ATOM 1667 O O . ILE A 1 208 ? 27.213 -0.664 -45.230 1.00 54.22 208 ILE A O 1
ATOM 1671 N N . GLN A 1 209 ? 26.382 -1.024 -43.178 1.00 55.25 209 GLN A N 1
ATOM 1672 C CA . GLN A 1 209 ? 26.120 0.372 -42.824 1.00 55.25 209 GLN A CA 1
ATOM 1673 C C . GLN A 1 209 ? 26.516 0.573 -41.356 1.00 55.25 209 GLN A C 1
ATOM 1675 O O . GLN A 1 209 ? 25.713 0.347 -40.455 1.00 55.25 209 GLN A O 1
ATOM 1680 N N . GLU A 1 210 ? 27.766 0.977 -41.113 1.00 64.12 210 GLU A N 1
ATOM 1681 C CA . GLU A 1 210 ? 28.420 1.155 -39.796 1.00 64.12 210 GLU A CA 1
ATOM 1682 C C . GLU A 1 210 ? 27.782 2.243 -38.898 1.00 64.12 210 GLU A C 1
ATOM 1684 O O . GLU A 1 210 ? 28.446 2.881 -38.081 1.00 64.12 210 GLU A O 1
ATOM 1689 N N . SER A 1 211 ? 26.497 2.528 -39.062 1.00 75.69 211 SER A N 1
ATOM 1690 C CA . SER A 1 211 ? 25.761 3.545 -38.324 1.00 75.69 211 SER A CA 1
ATOM 1691 C C . SER A 1 211 ? 24.664 2.963 -37.441 1.00 75.69 211 SER A C 1
ATOM 1693 O O . SER A 1 211 ? 24.090 3.722 -36.672 1.00 75.69 211 SER A O 1
ATOM 1695 N N . VAL A 1 212 ? 24.350 1.664 -37.511 1.00 83.75 212 VAL A N 1
ATOM 1696 C CA . VAL A 1 212 ? 23.251 1.082 -36.722 1.00 83.75 212 VAL A CA 1
ATOM 1697 C C . VAL A 1 212 ? 23.769 0.365 -35.477 1.00 83.75 212 VAL A C 1
ATOM 1699 O O . VAL A 1 212 ? 24.548 -0.589 -35.556 1.00 83.75 212 VAL A O 1
ATOM 1702 N N . ILE A 1 213 ? 23.274 0.786 -34.314 1.00 84.25 213 ILE A N 1
ATOM 1703 C CA . ILE A 1 213 ? 23.529 0.116 -33.036 1.00 84.25 213 ILE A CA 1
ATOM 1704 C C . ILE A 1 213 ? 22.236 -0.457 -32.459 1.00 84.25 213 ILE A C 1
ATOM 1706 O O . ILE A 1 213 ? 21.155 0.110 -32.614 1.00 84.25 213 ILE A O 1
ATOM 1710 N N . THR A 1 214 ? 22.364 -1.589 -31.776 1.00 87.31 214 THR A N 1
ATOM 1711 C CA . THR A 1 214 ? 21.310 -2.233 -30.991 1.00 87.31 214 THR A CA 1
ATOM 1712 C C . THR A 1 214 ? 21.735 -2.258 -29.528 1.00 87.31 214 THR A C 1
ATOM 1714 O O . THR A 1 214 ? 22.717 -2.896 -29.165 1.00 87.31 214 THR A O 1
ATOM 1717 N N . ILE A 1 215 ? 20.997 -1.569 -28.673 1.00 86.31 215 ILE A N 1
ATOM 1718 C CA . ILE A 1 215 ? 21.226 -1.480 -27.233 1.00 86.31 215 ILE A CA 1
ATOM 1719 C C . ILE A 1 215 ? 20.224 -2.406 -26.555 1.00 86.31 215 ILE A C 1
ATOM 1721 O O . ILE A 1 215 ? 19.018 -2.246 -26.719 1.00 86.31 215 ILE A O 1
ATOM 1725 N N . ILE A 1 216 ? 20.727 -3.368 -25.793 1.00 86.88 216 ILE A N 1
ATOM 1726 C CA . ILE A 1 216 ? 19.941 -4.300 -24.989 1.00 86.88 216 ILE A CA 1
ATOM 1727 C C . ILE A 1 216 ? 20.033 -3.859 -23.533 1.00 86.88 216 ILE A C 1
ATOM 1729 O O . ILE A 1 216 ? 21.120 -3.590 -23.016 1.00 86.88 216 ILE A O 1
ATOM 1733 N N . GLY A 1 217 ? 18.894 -3.792 -22.861 1.00 86.31 217 GLY A N 1
ATOM 1734 C CA . GLY A 1 217 ? 18.822 -3.357 -21.478 1.00 86.31 217 GLY A CA 1
ATOM 1735 C C . GLY A 1 217 ? 17.444 -3.551 -20.870 1.00 86.31 217 GLY A C 1
ATOM 1736 O O . GLY A 1 217 ? 16.686 -4.435 -21.271 1.00 86.31 217 GLY A O 1
ATOM 1737 N N . LYS A 1 218 ? 17.128 -2.736 -19.865 1.00 85.00 218 LYS A N 1
ATOM 1738 C CA . LYS A 1 218 ? 15.882 -2.815 -19.094 1.00 85.00 218 LYS A CA 1
ATOM 1739 C C . LYS A 1 218 ? 15.347 -1.420 -18.811 1.00 85.00 218 LYS A C 1
ATOM 1741 O O . LYS A 1 218 ? 16.117 -0.465 -18.727 1.00 85.00 218 LYS A O 1
ATOM 1746 N N . ASN A 1 219 ? 14.038 -1.336 -18.580 1.00 78.25 219 ASN A N 1
ATOM 1747 C CA . ASN A 1 219 ? 13.331 -0.104 -18.210 1.00 78.25 219 ASN A CA 1
ATOM 1748 C C . ASN A 1 219 ? 13.419 1.013 -19.262 1.00 78.25 219 ASN A C 1
ATOM 1750 O O . ASN A 1 219 ? 13.417 2.193 -18.921 1.00 78.25 219 ASN A O 1
ATOM 1754 N N . PHE A 1 220 ? 13.479 0.666 -20.547 1.00 80.00 220 PHE A N 1
ATOM 1755 C CA . PHE A 1 220 ? 13.373 1.663 -21.610 1.00 80.00 220 PHE A CA 1
ATOM 1756 C C . PHE A 1 220 ? 11.906 2.090 -21.772 1.00 80.00 220 PHE A C 1
ATOM 1758 O O . PHE A 1 220 ? 11.033 1.249 -21.985 1.00 80.00 220 PHE A O 1
ATOM 1765 N N . ASN A 1 221 ? 11.607 3.383 -21.624 1.00 71.81 221 ASN A N 1
ATOM 1766 C CA . ASN A 1 221 ? 10.263 3.932 -21.830 1.00 71.81 221 ASN A CA 1
ATOM 1767 C C . ASN A 1 221 ? 10.273 4.860 -23.040 1.00 71.81 221 ASN A C 1
ATOM 1769 O O . ASN A 1 221 ? 11.030 5.827 -23.049 1.00 71.81 221 ASN A O 1
ATOM 1773 N N . GLU A 1 222 ? 9.391 4.619 -24.005 1.00 66.56 222 GLU A N 1
ATOM 1774 C CA . GLU A 1 222 ? 9.210 5.464 -25.189 1.00 66.56 222 GLU A CA 1
ATOM 1775 C C . GLU A 1 222 ? 8.963 6.941 -24.832 1.00 66.56 222 GLU A C 1
ATOM 1777 O O . GLU A 1 222 ? 9.563 7.823 -25.436 1.00 66.56 222 GLU A O 1
ATOM 1782 N N . LYS A 1 223 ? 8.195 7.226 -23.769 1.00 66.44 223 LYS A N 1
ATOM 1783 C CA . LYS A 1 223 ? 7.965 8.606 -23.303 1.00 66.44 223 LYS A CA 1
ATOM 1784 C C . LYS A 1 223 ? 9.202 9.259 -22.698 1.00 66.44 223 LYS A C 1
ATOM 1786 O O . LYS A 1 223 ? 9.415 10.448 -22.873 1.00 66.44 223 LYS A O 1
ATOM 1791 N N . GLN A 1 224 ? 10.016 8.487 -21.980 1.00 64.88 224 GLN A N 1
ATOM 1792 C CA . GLN A 1 224 ? 11.270 9.003 -21.427 1.00 64.88 224 GLN A CA 1
ATOM 1793 C C . GLN A 1 224 ? 12.357 9.126 -22.506 1.00 64.88 224 GLN A C 1
ATOM 1795 O O . GLN A 1 224 ? 13.380 9.764 -22.281 1.00 64.88 224 GLN A O 1
ATOM 1800 N N . LEU A 1 225 ? 12.153 8.505 -23.671 1.00 63.34 225 LEU A N 1
ATOM 1801 C CA . LEU A 1 225 ? 13.104 8.482 -24.776 1.00 63.34 225 LEU A CA 1
ATOM 1802 C C . LEU A 1 225 ? 13.083 9.748 -25.632 1.00 63.34 225 LEU A C 1
ATOM 1804 O O . LEU A 1 225 ? 14.116 10.067 -26.211 1.00 63.34 225 LEU A O 1
ATOM 1808 N N . GLU A 1 226 ? 11.990 10.519 -25.633 1.00 64.75 226 GLU A N 1
ATOM 1809 C CA . GLU A 1 226 ? 12.009 11.896 -26.161 1.00 64.75 226 GLU A CA 1
ATOM 1810 C C . GLU A 1 226 ? 13.027 12.774 -25.408 1.00 64.75 226 GLU A C 1
ATOM 1812 O O . GLU A 1 226 ? 13.617 13.695 -25.974 1.00 64.75 226 GLU A O 1
ATOM 1817 N N . GLU A 1 227 ? 13.286 12.440 -24.142 1.00 66.25 227 GLU A N 1
ATOM 1818 C CA . GLU A 1 227 ? 14.244 13.115 -23.266 1.00 66.25 227 GLU A CA 1
ATOM 1819 C C . GLU A 1 227 ? 15.595 12.382 -23.165 1.00 66.25 227 GLU A C 1
ATOM 1821 O O . GLU A 1 227 ? 16.579 12.948 -22.672 1.00 66.25 227 GLU A O 1
ATOM 1826 N N . LEU A 1 228 ? 15.670 11.125 -23.619 1.00 69.81 228 LEU A N 1
ATOM 1827 C CA . LEU A 1 228 ? 16.869 10.303 -23.510 1.00 69.81 228 LEU A CA 1
ATOM 1828 C C . LEU A 1 228 ? 17.845 10.657 -24.629 1.00 69.81 228 LEU A C 1
ATOM 1830 O O . LEU A 1 228 ? 17.634 10.366 -25.806 1.00 69.81 228 LEU A O 1
ATOM 1834 N N . LYS A 1 229 ? 18.987 11.216 -24.242 1.00 76.44 229 LYS A N 1
ATOM 1835 C CA . LYS A 1 229 ? 20.116 11.397 -25.150 1.00 76.44 229 LYS A CA 1
ATOM 1836 C C . LYS A 1 229 ? 21.020 10.187 -25.033 1.00 76.44 229 LYS A C 1
ATOM 1838 O O . LYS A 1 229 ? 21.668 9.976 -24.008 1.00 76.44 229 LYS A O 1
ATOM 1843 N N . ILE A 1 230 ? 21.050 9.395 -26.096 1.00 79.00 230 ILE A N 1
ATOM 1844 C CA . ILE A 1 230 ? 21.968 8.273 -26.231 1.00 79.00 230 ILE A CA 1
ATOM 1845 C C . ILE A 1 230 ? 23.139 8.741 -27.079 1.00 79.00 230 ILE A C 1
ATOM 1847 O O . ILE A 1 230 ? 22.957 9.138 -28.235 1.00 79.00 230 ILE A O 1
ATOM 1851 N N . TYR A 1 231 ? 24.338 8.667 -26.517 1.00 80.31 231 TYR A N 1
ATOM 1852 C CA . TYR A 1 231 ? 25.535 8.963 -27.276 1.00 80.31 231 TYR A CA 1
ATOM 1853 C C . TYR A 1 231 ? 26.665 7.996 -26.963 1.00 80.31 231 TYR A C 1
ATOM 1855 O O . TYR A 1 231 ? 26.897 7.592 -25.822 1.00 80.31 231 TYR A O 1
ATOM 1863 N N . VAL A 1 232 ? 27.383 7.628 -28.016 1.00 77.50 232 VAL A N 1
ATOM 1864 C CA . VAL A 1 232 ? 28.628 6.874 -27.925 1.00 77.50 232 VAL A CA 1
ATOM 1865 C C . VAL A 1 232 ? 29.746 7.896 -27.885 1.00 77.50 232 VAL A C 1
ATOM 1867 O O . VAL A 1 232 ? 29.877 8.706 -28.808 1.00 77.50 232 VAL A O 1
ATOM 1870 N N . LYS A 1 233 ? 30.542 7.868 -26.821 1.00 78.06 233 LYS A N 1
ATOM 1871 C CA . LYS A 1 233 ? 31.735 8.696 -26.715 1.00 78.06 233 LYS A CA 1
ATOM 1872 C C . LYS A 1 233 ? 32.955 7.830 -26.981 1.00 78.06 233 LYS A C 1
ATOM 1874 O O . LYS A 1 233 ? 33.124 6.794 -26.345 1.00 78.06 233 LYS A O 1
ATOM 1879 N N . GLU A 1 234 ? 33.781 8.268 -27.919 1.00 75.00 234 GLU A N 1
ATOM 1880 C CA . GLU A 1 234 ? 35.084 7.652 -28.142 1.00 75.00 234 GLU A CA 1
ATOM 1881 C C . GLU A 1 234 ? 36.092 8.181 -27.114 1.00 75.00 234 GLU A C 1
ATOM 1883 O O . GLU A 1 234 ? 36.256 9.398 -26.952 1.00 75.00 234 GLU A O 1
ATOM 1888 N N . ASP A 1 235 ? 36.763 7.262 -26.421 1.00 71.12 235 ASP A N 1
ATOM 1889 C CA . ASP A 1 235 ? 37.693 7.572 -25.330 1.00 71.12 235 ASP A CA 1
ATOM 1890 C C . ASP A 1 235 ? 38.905 8.384 -25.802 1.00 71.12 235 ASP A C 1
ATOM 1892 O O . ASP A 1 235 ? 39.371 9.286 -25.105 1.00 71.12 235 ASP A O 1
ATOM 1896 N N . SER A 1 236 ? 39.398 8.100 -27.008 1.00 72.75 236 SER A N 1
ATOM 1897 C CA . SER A 1 236 ? 40.622 8.695 -27.554 1.00 72.75 236 SER A CA 1
ATOM 1898 C C . SER A 1 236 ? 40.429 10.125 -28.072 1.00 72.75 236 SER A C 1
ATOM 1900 O O . SER A 1 236 ? 41.338 10.950 -27.981 1.00 72.75 236 SER A O 1
ATOM 1902 N N . SER A 1 237 ? 39.250 10.428 -28.620 1.00 70.19 237 SER A N 1
ATOM 1903 C CA . SER A 1 237 ? 39.003 11.645 -29.400 1.00 70.19 237 SER A CA 1
ATOM 1904 C C . SER A 1 237 ? 38.014 12.604 -28.737 1.00 70.19 237 SER A C 1
ATOM 1906 O O . SER A 1 237 ? 37.812 13.717 -29.228 1.00 70.19 237 SER A O 1
ATOM 1908 N N . ASN A 1 238 ? 37.376 12.190 -27.630 1.00 74.00 238 ASN A N 1
ATOM 1909 C CA . ASN A 1 238 ? 36.261 12.901 -26.994 1.00 74.00 238 ASN A CA 1
ATOM 1910 C C . ASN A 1 238 ? 35.126 13.224 -27.990 1.00 74.00 238 ASN A C 1
ATOM 1912 O O . ASN A 1 238 ? 34.315 14.122 -27.752 1.00 74.00 238 ASN A O 1
ATOM 1916 N N . THR A 1 239 ? 35.067 12.515 -29.122 1.00 77.00 239 THR A N 1
ATOM 1917 C CA . THR A 1 239 ? 34.014 12.715 -30.107 1.00 77.00 239 THR A CA 1
ATOM 1918 C C . THR A 1 239 ? 32.741 12.044 -29.621 1.00 77.00 239 THR A C 1
ATOM 1920 O O . THR A 1 239 ? 32.742 10.914 -29.130 1.00 77.00 239 THR A O 1
ATOM 1923 N N . GLN A 1 240 ? 31.641 12.780 -29.739 1.00 80.81 240 GLN A N 1
ATOM 1924 C CA . GLN A 1 240 ? 30.310 12.315 -29.393 1.00 80.81 240 GLN A CA 1
ATOM 1925 C C . GLN A 1 240 ? 29.559 11.941 -30.673 1.00 80.81 240 GLN A C 1
ATOM 1927 O O . GLN A 1 240 ? 29.517 12.720 -31.634 1.00 80.81 240 GLN A O 1
ATOM 1932 N N . ARG A 1 241 ? 28.989 10.735 -30.685 1.00 80.81 241 ARG A N 1
ATOM 1933 C CA . ARG A 1 241 ? 28.109 10.233 -31.744 1.00 80.81 241 ARG A CA 1
ATOM 1934 C C . ARG A 1 241 ? 26.722 10.046 -31.163 1.00 80.81 241 ARG A C 1
ATOM 1936 O O . ARG A 1 241 ? 26.558 9.262 -30.233 1.00 80.81 241 ARG A O 1
ATOM 1943 N N . ASP A 1 242 ? 25.745 10.749 -31.717 1.00 84.62 242 ASP A N 1
ATOM 1944 C CA . ASP A 1 242 ? 24.386 10.765 -31.188 1.00 84.62 242 ASP A CA 1
ATOM 1945 C C . ASP A 1 242 ? 23.498 9.790 -31.950 1.00 84.62 242 ASP A C 1
ATOM 1947 O O . ASP A 1 242 ? 23.445 9.775 -33.184 1.00 84.62 242 ASP A O 1
ATOM 1951 N N . CYS A 1 243 ? 22.735 9.027 -31.187 1.00 82.50 243 CYS A N 1
ATOM 1952 C CA . CYS A 1 243 ? 21.641 8.179 -31.636 1.00 82.50 243 CYS A CA 1
ATOM 1953 C C . CYS A 1 243 ? 20.396 9.060 -31.841 1.00 82.50 243 CYS A C 1
ATOM 1955 O O . CYS A 1 243 ? 19.439 9.043 -31.074 1.00 82.50 243 CYS A O 1
ATOM 1957 N N . SER A 1 244 ? 20.467 9.925 -32.852 1.00 68.94 244 SER A N 1
ATOM 1958 C CA . SER A 1 244 ? 19.511 11.025 -33.061 1.00 68.94 244 SER A CA 1
ATOM 1959 C C . SER A 1 244 ? 18.105 10.579 -33.483 1.00 68.94 244 SER A C 1
ATOM 1961 O O . SER A 1 244 ? 17.154 11.346 -33.348 1.00 68.94 244 SER A O 1
ATOM 1963 N N . LYS A 1 245 ? 17.953 9.345 -33.982 1.00 75.69 245 LYS A N 1
ATOM 1964 C CA . LYS A 1 245 ? 16.653 8.771 -34.342 1.00 75.69 245 LYS A CA 1
ATOM 1965 C C . LYS A 1 245 ? 16.641 7.271 -34.070 1.00 75.69 245 LYS A C 1
ATOM 1967 O O . LYS A 1 245 ? 17.312 6.502 -34.765 1.00 75.69 245 LYS A O 1
ATOM 1972 N N . ALA A 1 246 ? 15.877 6.858 -33.064 1.00 82.00 246 ALA A N 1
ATOM 1973 C CA . ALA A 1 246 ? 15.631 5.446 -32.825 1.00 82.00 246 ALA A CA 1
ATOM 1974 C C . ALA A 1 246 ? 14.749 4.865 -33.940 1.00 82.00 246 ALA A C 1
ATOM 1976 O O . ALA A 1 246 ? 13.739 5.450 -34.325 1.00 82.00 246 ALA A O 1
ATOM 1977 N N . ILE A 1 247 ? 15.177 3.730 -34.482 1.00 86.50 247 ILE A N 1
ATOM 1978 C CA . ILE A 1 247 ? 14.435 2.909 -35.440 1.00 86.50 247 ILE A CA 1
ATOM 1979 C C . ILE A 1 247 ? 13.376 2.089 -34.701 1.00 86.50 247 ILE A C 1
ATOM 1981 O O . ILE A 1 247 ? 12.239 1.999 -35.151 1.00 86.50 247 ILE A O 1
ATOM 1985 N N . LEU A 1 248 ? 13.759 1.484 -33.575 1.00 86.06 248 LEU A N 1
ATOM 1986 C CA . LEU A 1 248 ? 12.886 0.659 -32.748 1.00 86.06 248 LEU A CA 1
ATOM 1987 C C . LEU A 1 248 ? 13.188 0.928 -31.284 1.00 86.06 248 LEU A C 1
ATOM 1989 O O . LEU A 1 248 ? 14.348 0.948 -30.879 1.00 86.06 248 LEU A O 1
ATOM 1993 N N . ILE A 1 249 ? 12.137 1.071 -30.491 1.00 82.00 249 ILE A N 1
ATOM 1994 C CA . ILE A 1 249 ? 12.214 1.148 -29.042 1.00 82.00 249 ILE A CA 1
ATOM 1995 C C . ILE A 1 249 ? 11.245 0.121 -28.484 1.00 82.00 249 ILE A C 1
ATOM 1997 O O . ILE A 1 249 ? 10.068 0.088 -28.826 1.00 82.00 249 ILE A O 1
ATOM 2001 N N . THR A 1 250 ? 11.755 -0.707 -27.593 1.00 84.56 250 THR A N 1
ATOM 2002 C CA . THR A 1 250 ? 10.975 -1.599 -26.745 1.00 84.56 250 THR A CA 1
ATOM 2003 C C . THR A 1 250 ? 11.498 -1.469 -25.323 1.00 84.56 250 THR A C 1
ATOM 2005 O O . THR A 1 250 ? 12.550 -0.877 -25.094 1.00 84.56 250 THR A O 1
ATOM 2008 N N . ASN A 1 251 ? 10.825 -2.110 -24.376 1.00 79.62 251 ASN A N 1
ATOM 2009 C CA . ASN A 1 251 ? 11.178 -2.115 -22.955 1.00 79.62 251 ASN A CA 1
ATOM 2010 C C . ASN A 1 251 ? 12.598 -2.655 -22.678 1.00 79.62 251 ASN A C 1
ATOM 2012 O O . ASN A 1 251 ? 13.147 -2.415 -21.598 1.00 79.62 251 ASN A O 1
ATOM 2016 N N . SER A 1 252 ? 13.168 -3.396 -23.638 1.00 86.06 252 SER A N 1
ATOM 2017 C CA . SER A 1 252 ? 14.447 -4.100 -23.498 1.00 86.06 252 SER A CA 1
ATOM 2018 C C . SER A 1 252 ? 15.433 -3.888 -24.644 1.00 86.06 252 SER A C 1
ATOM 2020 O O . SER A 1 252 ? 16.584 -4.305 -24.539 1.00 86.06 252 SER A O 1
ATOM 2022 N N . VAL A 1 253 ? 15.007 -3.268 -25.744 1.00 88.12 253 VAL A N 1
ATOM 2023 C CA . VAL A 1 253 ? 15.831 -3.088 -26.944 1.00 88.12 253 VAL A CA 1
ATOM 2024 C C . VAL A 1 253 ? 15.611 -1.702 -27.524 1.00 88.12 253 VAL A C 1
ATOM 2026 O O . VAL A 1 253 ? 14.469 -1.319 -27.769 1.00 88.12 253 VAL A O 1
ATOM 2029 N N . ILE A 1 254 ? 16.701 -0.992 -27.800 1.00 87.81 254 ILE A N 1
ATOM 2030 C CA . ILE A 1 254 ? 16.716 0.237 -28.595 1.00 87.81 254 ILE A CA 1
ATOM 2031 C C . ILE A 1 254 ? 17.577 -0.021 -29.829 1.00 87.81 254 ILE A C 1
ATOM 2033 O O . ILE A 1 254 ? 18.725 -0.431 -29.707 1.00 87.81 254 ILE A O 1
ATOM 2037 N N . ILE A 1 255 ? 17.046 0.233 -31.018 1.00 88.50 255 ILE A N 1
ATOM 2038 C CA . ILE A 1 255 ? 17.792 0.206 -32.279 1.00 88.50 255 ILE A CA 1
ATOM 2039 C C . ILE A 1 255 ? 17.834 1.630 -32.799 1.00 88.50 255 ILE A C 1
ATOM 2041 O O . ILE A 1 255 ? 16.788 2.273 -32.865 1.00 88.50 255 ILE A O 1
ATOM 2045 N N . CYS A 1 256 ? 19.000 2.138 -33.189 1.00 87.50 256 CYS A N 1
ATOM 2046 C CA . CYS A 1 256 ? 19.088 3.486 -33.736 1.00 87.50 256 CYS A CA 1
ATOM 2047 C C . CYS A 1 256 ? 20.257 3.708 -34.682 1.00 87.50 256 CYS A C 1
ATOM 2049 O O . CYS A 1 256 ? 21.248 2.978 -34.665 1.00 87.50 256 CYS A O 1
ATOM 2051 N N . ASN A 1 257 ? 20.120 4.781 -35.462 1.00 86.75 257 ASN A N 1
ATOM 2052 C CA . ASN A 1 257 ? 21.169 5.284 -36.332 1.00 86.75 257 ASN A CA 1
ATOM 2053 C C . ASN A 1 257 ? 22.010 6.334 -35.602 1.00 86.75 257 ASN A C 1
ATOM 2055 O O . ASN A 1 257 ? 21.490 7.345 -35.118 1.00 86.75 257 ASN A O 1
ATOM 2059 N N . LEU A 1 258 ? 23.318 6.117 -35.578 1.00 82.88 258 LEU A N 1
ATOM 2060 C CA . LEU A 1 258 ? 24.303 7.115 -35.211 1.00 82.88 258 LEU A CA 1
ATOM 2061 C C . LEU A 1 258 ? 24.401 8.173 -36.310 1.00 82.88 258 LEU A C 1
ATOM 2063 O O . LEU A 1 258 ? 24.412 7.870 -37.502 1.00 82.88 258 LEU A O 1
ATOM 2067 N N . ASN A 1 259 ? 24.524 9.432 -35.895 1.00 82.06 259 ASN A N 1
ATOM 2068 C CA . ASN A 1 259 ? 24.703 10.572 -36.796 1.00 82.06 259 ASN A CA 1
ATOM 2069 C C . ASN A 1 259 ? 26.046 10.571 -37.555 1.00 82.06 259 ASN A C 1
ATOM 2071 O O . ASN A 1 259 ? 26.225 11.365 -38.478 1.00 82.06 259 ASN A O 1
ATOM 2075 N N . LYS A 1 260 ? 26.993 9.710 -37.169 1.00 76.31 260 LYS A N 1
ATOM 2076 C CA . LYS A 1 260 ? 28.307 9.542 -37.800 1.00 76.31 260 LYS A CA 1
ATOM 2077 C C . LYS A 1 260 ? 28.659 8.055 -37.871 1.00 76.31 260 LYS A C 1
ATOM 2079 O O . LYS A 1 260 ? 28.441 7.334 -36.899 1.00 76.31 260 LYS A O 1
ATOM 2084 N N . SER A 1 261 ? 29.231 7.634 -39.000 1.00 69.00 261 SER A N 1
ATOM 2085 C CA . SER A 1 261 ? 29.706 6.260 -39.229 1.00 69.00 261 SER A CA 1
ATOM 2086 C C . SER A 1 261 ? 30.772 5.855 -38.208 1.00 69.00 261 SER A C 1
ATOM 2088 O O . SER A 1 261 ? 31.673 6.644 -37.902 1.00 69.00 261 SER A O 1
ATOM 2090 N N . LEU A 1 262 ? 30.714 4.614 -37.727 1.00 65.19 262 LEU A N 1
ATOM 2091 C CA . LEU A 1 262 ? 31.755 3.964 -36.927 1.00 65.19 262 LEU A CA 1
ATOM 2092 C C . LEU A 1 262 ? 32.894 3.488 -37.843 1.00 65.19 262 LEU A C 1
ATOM 2094 O O . LEU A 1 262 ? 33.172 2.298 -37.910 1.00 65.19 262 LEU A O 1
ATOM 2098 N N . SER A 1 263 ? 33.560 4.416 -38.539 1.00 56.41 263 SER A N 1
ATOM 2099 C CA . SER A 1 263 ? 34.642 4.048 -39.472 1.00 56.41 263 SER A CA 1
ATOM 2100 C C . SER A 1 263 ? 35.784 3.292 -38.785 1.00 56.41 263 SER A C 1
ATOM 2102 O O . SER A 1 263 ? 36.387 2.430 -39.409 1.00 56.41 263 SER A O 1
ATOM 2104 N N . HIS A 1 264 ? 36.015 3.520 -37.485 1.00 55.91 264 HIS A N 1
ATOM 2105 C CA . HIS A 1 264 ? 36.851 2.679 -36.627 1.00 55.91 264 HIS A CA 1
ATOM 2106 C C . HIS A 1 264 ? 36.354 2.764 -35.171 1.00 55.91 264 HIS A C 1
ATOM 2108 O O . HIS A 1 264 ? 36.439 3.822 -34.556 1.00 55.91 264 HIS A O 1
ATOM 2114 N N . THR A 1 265 ? 35.823 1.681 -34.592 1.00 53.22 265 THR A N 1
ATOM 2115 C CA . THR A 1 265 ? 35.673 1.587 -33.125 1.00 53.22 265 THR A CA 1
ATOM 2116 C C . THR A 1 265 ? 36.996 1.148 -32.530 1.00 53.22 265 THR A C 1
ATOM 2118 O O . THR A 1 265 ? 37.431 0.016 -32.764 1.00 53.22 265 THR A O 1
ATOM 2121 N N . SER A 1 266 ? 37.634 2.022 -31.761 1.00 54.91 266 SER A N 1
ATOM 2122 C CA . SER A 1 266 ? 38.768 1.627 -30.937 1.00 54.91 266 SER A CA 1
ATOM 2123 C C . SER A 1 266 ? 38.262 0.896 -29.684 1.00 54.91 266 SER A C 1
ATOM 2125 O O . SER A 1 266 ? 37.165 1.140 -29.180 1.00 54.91 266 SER A O 1
ATOM 2127 N N . LYS A 1 267 ? 39.031 -0.087 -29.205 1.00 59.62 267 LYS A N 1
ATOM 2128 C CA . LYS A 1 267 ? 38.741 -0.787 -27.947 1.00 59.62 267 LYS A CA 1
ATOM 2129 C C . LYS A 1 267 ? 38.790 0.254 -26.820 1.00 59.62 267 LYS A C 1
ATOM 2131 O O . LYS A 1 267 ? 39.878 0.739 -26.525 1.00 59.62 267 LYS A O 1
ATOM 2136 N N . GLY A 1 268 ? 37.641 0.604 -26.242 1.00 61.16 268 GLY A N 1
ATOM 2137 C CA . GLY A 1 268 ? 37.537 1.648 -25.214 1.00 61.16 268 GLY A CA 1
ATOM 2138 C C . GLY A 1 268 ? 36.359 2.612 -25.366 1.00 61.16 268 GLY A C 1
ATOM 2139 O O . GLY A 1 268 ? 36.139 3.405 -24.470 1.00 61.16 268 GLY A O 1
ATOM 2140 N N . ASP A 1 269 ? 35.573 2.571 -26.444 1.00 66.50 269 ASP A N 1
ATOM 2141 C CA . ASP A 1 269 ? 34.379 3.429 -26.525 1.00 66.50 269 ASP A CA 1
ATOM 2142 C C . ASP A 1 269 ? 33.448 3.222 -25.309 1.00 66.50 269 ASP A C 1
ATOM 2144 O O . ASP A 1 269 ? 33.263 2.105 -24.834 1.00 66.50 269 ASP A O 1
ATOM 2148 N N . THR A 1 270 ? 32.834 4.290 -24.800 1.00 69.88 270 THR A N 1
ATOM 2149 C CA . THR A 1 270 ? 31.890 4.205 -23.674 1.00 69.88 270 THR A CA 1
ATOM 2150 C C . THR A 1 270 ? 30.507 4.664 -24.127 1.00 69.88 270 THR A C 1
ATOM 2152 O O . THR A 1 270 ? 30.357 5.734 -24.732 1.00 69.88 270 THR A O 1
ATOM 2155 N N . LEU A 1 271 ? 29.470 3.866 -23.840 1.00 70.06 271 LEU A N 1
ATOM 2156 C CA . LEU A 1 271 ? 28.088 4.260 -24.108 1.00 70.06 271 LEU A CA 1
ATOM 2157 C C . LEU A 1 271 ? 27.522 5.018 -22.908 1.00 70.06 271 LEU A C 1
ATOM 2159 O O . LEU A 1 271 ? 27.502 4.518 -21.780 1.00 70.06 271 LEU A O 1
ATOM 2163 N N . PHE A 1 272 ? 26.992 6.205 -23.181 1.00 69.75 272 PHE A N 1
ATOM 2164 C CA . PHE A 1 272 ? 26.290 7.005 -22.194 1.00 69.75 272 PHE A CA 1
ATOM 2165 C C . PHE A 1 272 ? 24.804 7.071 -22.532 1.00 69.75 272 PHE A C 1
ATOM 2167 O O . PHE A 1 272 ? 24.403 7.424 -23.644 1.00 69.75 272 PHE A O 1
ATOM 2174 N N . LEU A 1 273 ? 23.992 6.772 -21.523 1.00 67.44 273 LEU A N 1
ATOM 2175 C CA . LEU A 1 273 ? 22.597 7.178 -21.471 1.00 67.44 273 LEU A CA 1
ATOM 2176 C C . LEU A 1 273 ? 22.504 8.394 -20.565 1.00 67.44 273 LEU A C 1
ATOM 2178 O O . LEU A 1 273 ? 22.986 8.360 -19.429 1.00 67.44 273 LEU A O 1
ATOM 2182 N N . MET A 1 274 ? 21.890 9.461 -21.062 1.00 65.88 274 MET A N 1
ATOM 2183 C CA . MET A 1 274 ? 21.508 10.608 -20.250 1.00 65.88 274 MET A CA 1
ATOM 2184 C C . MET A 1 274 ? 20.001 10.786 -20.297 1.00 65.88 274 MET A C 1
ATOM 2186 O O . MET A 1 274 ? 19.435 10.992 -21.368 1.00 65.88 274 MET A O 1
ATOM 2190 N N . LEU A 1 275 ? 19.382 10.750 -19.120 1.00 62.81 275 LEU A N 1
ATOM 2191 C CA . LEU A 1 275 ? 17.969 11.042 -18.913 1.00 62.81 275 LEU A CA 1
ATOM 2192 C C . LEU A 1 275 ? 17.873 12.390 -18.193 1.00 62.81 275 LEU A C 1
ATOM 2194 O O . LEU A 1 275 ? 18.416 12.518 -17.098 1.00 62.81 275 LEU A O 1
ATOM 2198 N N . ASN A 1 276 ? 17.224 13.401 -18.774 1.00 56.91 276 ASN A N 1
ATOM 2199 C CA . ASN A 1 276 ? 16.966 14.686 -18.094 1.00 56.91 276 ASN A CA 1
ATOM 2200 C C . ASN A 1 276 ? 18.194 15.347 -17.445 1.00 56.91 276 ASN A C 1
ATOM 2202 O O . ASN A 1 276 ? 18.124 15.868 -16.335 1.00 56.91 276 ASN A O 1
ATOM 2206 N N . ASN A 1 277 ? 19.343 15.313 -18.129 1.00 49.84 277 ASN A N 1
ATOM 2207 C CA . ASN A 1 277 ? 20.635 15.816 -17.635 1.00 49.84 277 ASN A CA 1
ATOM 2208 C C . ASN A 1 277 ? 21.166 15.126 -16.356 1.00 49.84 277 ASN A C 1
ATOM 2210 O O . ASN A 1 277 ? 22.223 15.509 -15.853 1.00 49.84 277 ASN A O 1
ATOM 2214 N N . ALA A 1 278 ? 20.497 14.084 -15.855 1.00 47.47 278 ALA A N 1
ATOM 2215 C CA . ALA A 1 278 ? 21.024 13.195 -14.833 1.00 47.47 278 ALA A CA 1
ATOM 2216 C C . ALA A 1 278 ? 21.847 12.084 -15.505 1.00 47.47 278 ALA A C 1
ATOM 2218 O O . ALA A 1 278 ? 21.384 11.393 -16.417 1.00 47.47 278 ALA A O 1
ATOM 2219 N N . LYS A 1 279 ? 23.099 11.909 -15.062 1.00 46.62 279 LYS A N 1
ATOM 2220 C CA . LYS A 1 279 ? 23.939 10.784 -15.494 1.00 46.62 279 LYS A CA 1
ATOM 2221 C C . LYS A 1 279 ? 23.357 9.485 -14.932 1.00 46.62 279 LYS A C 1
ATOM 2223 O O . LYS A 1 279 ? 23.424 9.255 -13.728 1.00 46.62 279 LYS A O 1
ATOM 2228 N N . THR A 1 280 ? 22.811 8.638 -15.797 1.00 51.69 280 THR A N 1
ATOM 2229 C CA . THR A 1 280 ? 22.522 7.230 -15.484 1.00 51.69 280 THR A CA 1
ATOM 2230 C C . THR A 1 280 ? 23.802 6.382 -15.573 1.00 51.69 280 THR A C 1
ATOM 2232 O O . THR A 1 280 ? 24.783 6.839 -16.169 1.00 51.69 280 THR A O 1
ATOM 2235 N N . PRO A 1 281 ? 23.845 5.183 -14.957 1.00 49.31 281 PRO A N 1
ATOM 2236 C CA . PRO A 1 281 ? 25.032 4.327 -14.987 1.00 49.31 281 PRO A CA 1
ATOM 2237 C C . PRO A 1 281 ? 25.480 4.024 -16.425 1.00 49.31 281 PRO A C 1
ATOM 2239 O O . PRO A 1 281 ? 24.665 3.686 -17.284 1.00 49.31 281 PRO A O 1
ATOM 2242 N N . SER A 1 282 ? 26.781 4.175 -16.678 1.00 49.44 282 SER A N 1
ATOM 2243 C CA . SER A 1 282 ? 27.440 3.828 -17.940 1.00 49.44 282 SER A CA 1
ATOM 2244 C C . SER A 1 282 ? 27.661 2.319 -18.026 1.00 49.44 282 SER A C 1
ATOM 2246 O O . SER A 1 282 ? 27.949 1.679 -17.015 1.00 49.44 282 SER A O 1
ATOM 2248 N N . ALA A 1 283 ? 27.558 1.759 -19.230 1.00 53.28 283 ALA A N 1
ATOM 2249 C CA . ALA A 1 283 ? 27.977 0.389 -19.504 1.00 53.28 283 ALA A CA 1
ATOM 2250 C C . ALA A 1 283 ? 29.228 0.413 -20.385 1.00 53.28 283 ALA A C 1
ATOM 2252 O O . ALA A 1 283 ? 29.260 1.114 -21.402 1.00 53.28 283 ALA A O 1
ATOM 2253 N N . ASP A 1 284 ? 30.237 -0.366 -19.995 1.00 47.06 284 ASP A N 1
ATOM 2254 C CA . ASP A 1 284 ? 31.458 -0.520 -20.778 1.00 47.06 284 ASP A CA 1
ATOM 2255 C C . ASP A 1 284 ? 31.145 -1.258 -22.079 1.00 47.06 284 ASP A C 1
ATOM 2257 O O . ASP A 1 284 ? 30.551 -2.344 -22.100 1.00 47.06 284 ASP A O 1
ATOM 2261 N N . PHE A 1 285 ? 31.560 -0.661 -23.190 1.00 48.25 285 PHE A N 1
ATOM 2262 C CA . PHE A 1 285 ? 31.355 -1.218 -24.514 1.00 48.25 285 PHE A CA 1
ATOM 2263 C C . PHE A 1 285 ? 32.440 -2.263 -24.796 1.00 48.25 285 PHE A C 1
ATOM 2265 O O . PHE A 1 285 ? 33.450 -2.004 -25.448 1.00 48.25 285 PHE A O 1
ATOM 2272 N N . ASN A 1 286 ? 32.245 -3.488 -24.312 1.00 44.59 286 ASN A N 1
ATOM 2273 C CA . ASN A 1 286 ? 33.076 -4.600 -24.760 1.00 44.59 286 ASN A CA 1
ATOM 2274 C C . ASN A 1 286 ? 32.530 -5.137 -26.082 1.00 44.59 286 ASN A C 1
ATOM 2276 O O . ASN A 1 286 ? 31.611 -5.963 -26.118 1.00 44.59 286 ASN A O 1
ATOM 2280 N N . LEU A 1 287 ? 33.126 -4.673 -27.182 1.00 45.25 287 LEU A N 1
ATOM 2281 C CA . LEU A 1 287 ? 32.960 -5.310 -28.478 1.00 45.25 287 LEU A CA 1
ATOM 2282 C C . LEU A 1 287 ? 33.511 -6.739 -28.349 1.00 45.25 287 LEU A C 1
ATOM 2284 O O . LEU A 1 287 ? 34.723 -6.954 -28.347 1.00 45.25 287 LEU A O 1
ATOM 2288 N N . MET A 1 288 ? 32.632 -7.736 -28.224 1.00 36.44 288 MET A N 1
ATOM 2289 C CA . MET A 1 288 ? 33.012 -9.089 -28.619 1.00 36.44 288 MET A CA 1
ATOM 2290 C C . MET A 1 288 ? 33.187 -9.032 -30.128 1.00 36.44 288 MET A C 1
ATOM 2292 O O . MET A 1 288 ? 32.226 -9.193 -30.881 1.00 36.44 288 MET A O 1
ATOM 2296 N N . THR A 1 289 ? 34.409 -8.745 -30.566 1.00 36.25 289 THR A N 1
ATOM 2297 C CA . THR A 1 289 ? 34.838 -9.045 -31.920 1.00 36.25 289 THR A CA 1
ATOM 2298 C C . THR A 1 289 ? 34.609 -10.540 -32.082 1.00 36.25 289 THR A C 1
ATOM 2300 O O . THR A 1 289 ? 35.359 -11.354 -31.547 1.00 36.25 289 THR A O 1
ATOM 2303 N N . ILE A 1 290 ? 33.527 -10.923 -32.760 1.00 36.69 290 ILE A N 1
ATOM 2304 C CA . ILE A 1 290 ? 33.446 -12.250 -33.356 1.00 36.69 290 ILE A CA 1
ATOM 2305 C C . ILE A 1 290 ? 34.493 -12.194 -34.465 1.00 36.69 290 ILE A C 1
ATOM 2307 O O . ILE A 1 290 ? 34.195 -11.795 -35.592 1.00 36.69 290 ILE A O 1
ATOM 2311 N N . GLU A 1 291 ? 35.752 -12.450 -34.100 1.00 32.84 291 GLU A N 1
ATOM 2312 C CA . GLU A 1 291 ? 36.793 -12.754 -35.065 1.00 32.84 291 GLU A CA 1
ATOM 2313 C C . GLU A 1 291 ? 36.241 -13.902 -35.900 1.00 32.84 291 GLU A C 1
ATOM 2315 O O . GLU A 1 291 ? 35.988 -15.001 -35.402 1.00 32.84 291 GLU A O 1
ATOM 2320 N N . ASN A 1 292 ? 35.976 -13.612 -37.172 1.00 34.03 292 ASN A N 1
ATOM 2321 C CA . ASN A 1 292 ? 35.784 -14.650 -38.160 1.00 34.03 292 ASN A CA 1
ATOM 2322 C C . ASN A 1 292 ? 37.032 -15.539 -38.083 1.00 34.03 292 ASN A C 1
ATOM 2324 O O . ASN A 1 292 ? 38.100 -15.136 -38.538 1.00 34.03 292 ASN A O 1
ATOM 2328 N N . GLN A 1 293 ? 36.898 -16.747 -37.533 1.00 34.03 293 GLN A N 1
ATOM 2329 C CA . GLN A 1 293 ? 37.812 -17.850 -37.814 1.00 34.03 293 GLN A CA 1
ATOM 2330 C C . GLN A 1 293 ? 37.645 -18.247 -39.288 1.00 34.03 293 GLN A C 1
ATOM 2332 O O . GLN A 1 293 ? 37.080 -19.287 -39.612 1.00 34.03 293 GLN A O 1
ATOM 2337 N N . GLN A 1 294 ? 38.093 -17.384 -40.197 1.00 39.97 294 GLN A N 1
ATOM 2338 C CA . GLN A 1 294 ? 38.334 -17.742 -41.584 1.00 39.97 294 GLN A CA 1
ATOM 2339 C C . GLN A 1 294 ? 39.843 -17.864 -41.786 1.00 39.97 294 GLN A C 1
ATOM 2341 O O . GLN A 1 294 ? 40.601 -16.938 -41.514 1.00 39.97 294 GLN A O 1
ATOM 2346 N N . ASP A 1 295 ? 40.221 -19.055 -42.245 1.00 43.31 295 ASP A N 1
ATOM 2347 C CA . ASP A 1 295 ? 41.529 -19.475 -42.738 1.00 43.31 295 ASP A CA 1
ATOM 2348 C C . ASP A 1 295 ? 42.688 -19.565 -41.738 1.00 43.31 295 ASP A C 1
ATOM 2350 O O . ASP A 1 295 ? 43.690 -18.853 -41.795 1.00 43.31 295 ASP A O 1
ATOM 2354 N N . LYS A 1 296 ? 42.632 -20.625 -40.923 1.00 35.78 296 LYS A N 1
ATOM 2355 C CA . LYS A 1 296 ? 43.804 -21.494 -40.761 1.00 35.78 296 LYS A CA 1
ATOM 2356 C C . LYS A 1 296 ? 43.497 -22.871 -41.338 1.00 35.78 296 LYS A C 1
ATOM 2358 O O . LYS A 1 296 ? 42.608 -23.579 -40.875 1.00 35.78 296 LYS A O 1
ATOM 2363 N N . THR A 1 297 ? 44.268 -23.220 -42.358 1.00 38.44 297 THR A N 1
ATOM 2364 C CA . THR A 1 297 ? 44.425 -24.543 -42.964 1.00 38.44 297 THR A CA 1
ATOM 2365 C C . THR A 1 297 ? 44.486 -25.643 -41.887 1.00 38.44 297 THR A C 1
ATOM 2367 O O . THR A 1 297 ? 45.149 -25.451 -40.862 1.00 38.44 297 THR A O 1
ATOM 2370 N N . PRO A 1 298 ? 43.818 -26.796 -42.078 1.00 39.91 298 PRO A N 1
ATOM 2371 C CA . PRO A 1 298 ? 43.588 -27.750 -41.004 1.00 39.91 298 PRO A CA 1
ATOM 2372 C C . PRO A 1 298 ? 44.818 -28.630 -40.778 1.00 39.91 298 PRO A C 1
ATOM 2374 O O . PRO A 1 298 ? 45.071 -29.569 -41.530 1.00 39.91 298 PRO A O 1
ATOM 2377 N N . ASN A 1 299 ? 45.531 -28.396 -39.677 1.00 40.25 299 ASN A N 1
ATOM 2378 C CA . ASN A 1 299 ? 46.247 -29.477 -39.010 1.00 40.25 299 ASN A CA 1
ATOM 2379 C C . ASN A 1 299 ? 45.285 -30.155 -38.034 1.00 40.25 299 ASN A C 1
ATOM 2381 O O . ASN A 1 299 ? 45.061 -29.701 -36.920 1.00 40.25 299 ASN A O 1
ATOM 2385 N N . LYS A 1 300 ? 44.661 -31.211 -38.558 1.00 51.50 300 LYS A N 1
ATOM 2386 C CA . LYS A 1 300 ? 44.346 -32.490 -37.915 1.00 51.50 300 LYS A CA 1
ATOM 2387 C C . LYS A 1 300 ? 44.579 -32.542 -36.392 1.00 51.50 300 LYS A C 1
ATOM 2389 O O . LYS A 1 300 ? 45.616 -33.031 -35.977 1.00 51.50 300 LYS A O 1
ATOM 2394 N N . GLU A 1 301 ? 43.603 -32.087 -35.605 1.00 51.44 301 GLU A N 1
ATOM 2395 C CA . GLU A 1 301 ? 43.223 -32.630 -34.284 1.00 51.44 301 GLU A CA 1
ATOM 2396 C C . GLU A 1 301 ? 42.134 -31.758 -33.630 1.00 51.44 301 GLU A C 1
ATOM 2398 O O . GLU A 1 301 ? 42.389 -30.645 -33.182 1.00 51.44 301 GLU A O 1
ATOM 2403 N N . SER A 1 302 ? 40.894 -32.258 -33.614 1.00 45.84 302 SER A N 1
ATOM 2404 C CA . SER A 1 302 ? 39.916 -32.184 -32.506 1.00 45.84 302 SER A CA 1
ATOM 2405 C C . SER A 1 302 ? 38.495 -32.335 -33.059 1.00 45.84 302 SER A C 1
ATOM 2407 O O . SER A 1 302 ? 37.911 -31.418 -33.628 1.00 45.84 302 SER A O 1
ATOM 2409 N N . ASN A 1 303 ? 37.933 -33.532 -32.896 1.00 46.91 303 ASN A N 1
ATOM 2410 C CA . ASN A 1 303 ? 36.562 -33.862 -33.295 1.00 46.91 303 ASN A CA 1
ATOM 2411 C C . ASN A 1 303 ? 35.539 -33.695 -32.153 1.00 46.91 303 ASN A C 1
ATOM 2413 O O . ASN A 1 303 ? 34.393 -34.087 -32.325 1.00 46.91 303 ASN A O 1
ATOM 2417 N N . ASP A 1 304 ? 35.889 -33.077 -31.021 1.00 54.19 304 ASP A N 1
ATOM 2418 C CA . ASP A 1 304 ? 35.063 -33.205 -29.805 1.00 54.19 304 ASP A CA 1
ATOM 2419 C C . ASP A 1 304 ? 34.152 -32.006 -29.476 1.00 54.19 304 ASP A C 1
ATOM 2421 O O . ASP A 1 304 ? 33.424 -32.043 -28.488 1.00 54.19 304 ASP A O 1
ATOM 2425 N N . ILE A 1 305 ? 34.125 -30.937 -30.283 1.00 50.56 305 ILE A N 1
ATOM 2426 C CA . ILE A 1 305 ? 33.367 -29.711 -29.931 1.00 50.56 305 ILE A CA 1
ATOM 2427 C C . ILE A 1 305 ? 32.039 -29.568 -30.704 1.00 50.56 305 ILE A C 1
ATOM 2429 O O . ILE A 1 305 ? 31.156 -28.812 -30.298 1.00 50.56 305 ILE A O 1
ATOM 2433 N N . ILE A 1 306 ? 31.816 -30.344 -31.770 1.00 48.31 306 ILE A N 1
ATOM 2434 C CA . ILE A 1 306 ? 30.601 -30.226 -32.604 1.00 48.31 306 ILE A CA 1
ATOM 2435 C C . ILE A 1 306 ? 29.380 -30.948 -31.992 1.00 48.31 306 ILE A C 1
ATOM 2437 O O . ILE A 1 306 ? 28.241 -30.644 -32.355 1.00 48.31 306 ILE A O 1
ATOM 2441 N N . ASP A 1 307 ? 29.567 -31.821 -30.999 1.00 54.53 307 ASP A N 1
ATOM 2442 C CA . ASP A 1 307 ? 28.456 -32.588 -30.420 1.00 54.53 307 ASP A CA 1
ATOM 2443 C C . ASP A 1 307 ? 27.690 -31.868 -29.296 1.00 54.53 307 ASP A C 1
ATOM 2445 O O . ASP A 1 307 ? 26.492 -32.102 -29.132 1.00 54.53 307 ASP A O 1
ATOM 2449 N N . SER A 1 308 ? 28.294 -30.920 -28.572 1.00 56.25 308 SER A N 1
ATOM 2450 C CA . SER A 1 308 ? 27.656 -30.330 -27.376 1.00 56.25 308 SER A CA 1
ATOM 2451 C C . SER A 1 308 ? 26.398 -29.493 -27.688 1.00 56.25 308 SER A C 1
ATOM 2453 O O . SER A 1 308 ? 25.387 -29.574 -26.986 1.00 56.25 308 SER A O 1
ATOM 2455 N N . ASN A 1 309 ? 26.381 -28.768 -28.814 1.00 56.06 309 ASN A N 1
ATOM 2456 C CA . ASN A 1 309 ? 25.218 -27.958 -29.207 1.00 56.06 309 ASN A CA 1
ATOM 2457 C C . ASN A 1 309 ? 24.049 -28.790 -29.766 1.00 56.06 309 ASN A C 1
ATOM 2459 O O . ASN A 1 309 ? 22.903 -28.343 -29.705 1.00 56.06 309 ASN A O 1
ATOM 2463 N N . LYS A 1 310 ? 24.297 -30.012 -30.263 1.00 65.56 310 LYS A N 1
ATOM 2464 C CA . LYS A 1 310 ? 23.218 -30.918 -30.692 1.00 65.56 310 LYS A CA 1
ATOM 2465 C C . LYS A 1 310 ? 22.449 -31.476 -29.499 1.00 65.56 310 LYS A C 1
ATOM 2467 O O . LYS A 1 310 ? 21.223 -31.538 -29.554 1.00 65.56 310 LYS A O 1
ATOM 2472 N N . TYR A 1 311 ? 23.143 -31.814 -28.411 1.00 71.19 311 TYR A N 1
ATOM 2473 C CA . TYR A 1 311 ? 22.501 -32.321 -27.197 1.00 71.19 311 TYR A CA 1
ATOM 2474 C C . TYR A 1 311 ? 21.655 -31.259 -26.491 1.00 71.19 311 TYR A C 1
ATOM 2476 O O . TYR A 1 311 ? 20.576 -31.582 -26.000 1.00 71.19 311 TYR A O 1
ATOM 2484 N N . LEU A 1 312 ? 22.077 -29.991 -26.502 1.00 73.56 312 LEU A N 1
ATOM 2485 C CA . LEU A 1 312 ? 21.300 -28.907 -25.894 1.00 73.56 312 LEU A CA 1
ATOM 2486 C C . LEU A 1 312 ? 20.003 -28.614 -26.666 1.00 73.56 312 LEU A C 1
ATOM 2488 O O . LEU A 1 312 ? 18.953 -28.405 -26.061 1.00 73.56 312 LEU A O 1
ATOM 2492 N N . LEU A 1 313 ? 20.044 -28.678 -28.002 1.00 73.69 313 LEU A N 1
ATOM 2493 C CA . LEU A 1 313 ? 18.848 -28.522 -28.835 1.00 73.69 313 LEU A CA 1
ATOM 2494 C C . LEU A 1 313 ? 17.875 -29.705 -28.656 1.00 73.69 313 LEU A C 1
ATOM 2496 O O . LEU A 1 313 ? 16.669 -29.504 -28.514 1.00 73.69 313 LEU A O 1
ATOM 2500 N N . LEU A 1 314 ? 18.398 -30.935 -28.584 1.00 78.31 314 LEU A N 1
ATOM 2501 C CA . LEU A 1 314 ? 17.617 -32.144 -28.285 1.00 78.31 314 LEU A CA 1
ATOM 2502 C C . LEU A 1 314 ? 16.985 -32.101 -26.883 1.00 78.31 314 LEU A C 1
ATOM 2504 O O . LEU A 1 314 ? 15.835 -32.513 -26.724 1.00 78.31 314 LEU A O 1
ATOM 2508 N N . ALA A 1 315 ? 17.688 -31.546 -25.892 1.00 81.75 315 ALA A N 1
ATOM 2509 C CA . ALA A 1 315 ? 17.197 -31.413 -24.522 1.00 81.75 315 ALA A CA 1
ATOM 2510 C C . ALA A 1 315 ? 16.014 -30.438 -24.383 1.00 81.75 315 ALA A C 1
ATOM 2512 O O . ALA A 1 315 ? 15.218 -30.589 -23.462 1.00 81.75 315 ALA A O 1
ATOM 2513 N N . ILE A 1 316 ? 15.861 -29.469 -25.294 1.00 85.50 316 ILE A N 1
ATOM 2514 C CA . ILE A 1 316 ? 14.738 -28.512 -25.287 1.00 85.50 316 ILE A CA 1
ATOM 2515 C C . ILE A 1 316 ? 13.566 -29.017 -26.144 1.00 85.50 316 ILE A C 1
ATOM 2517 O O . ILE A 1 316 ? 12.398 -28.862 -25.771 1.00 85.50 316 ILE A O 1
ATOM 2521 N N . ILE A 1 317 ? 13.860 -29.646 -27.285 1.00 90.00 317 ILE A N 1
ATOM 2522 C CA . ILE A 1 317 ? 12.832 -30.095 -28.235 1.00 90.00 317 ILE A CA 1
ATOM 2523 C C . ILE A 1 317 ? 12.079 -31.327 -27.716 1.00 90.00 317 ILE A C 1
ATOM 2525 O O . ILE A 1 317 ? 10.862 -31.402 -27.867 1.00 90.00 317 ILE A O 1
ATOM 2529 N N . ILE A 1 318 ? 12.752 -32.286 -27.069 1.00 91.69 318 ILE A N 1
ATOM 2530 C CA . ILE A 1 318 ? 12.080 -33.509 -26.598 1.00 91.69 318 ILE A CA 1
ATOM 2531 C C . ILE A 1 318 ? 10.995 -33.205 -25.541 1.00 91.69 318 ILE A C 1
ATOM 2533 O O . ILE A 1 318 ? 9.863 -33.657 -25.727 1.00 91.69 318 ILE A O 1
ATOM 2537 N N . PRO A 1 319 ? 11.249 -32.422 -24.470 1.00 92.06 319 PRO A N 1
ATOM 2538 C CA . PRO A 1 319 ? 10.229 -32.151 -23.454 1.00 92.06 319 PRO A CA 1
ATOM 2539 C C . PRO A 1 319 ? 9.029 -31.372 -23.997 1.00 92.06 319 PRO A C 1
ATOM 2541 O O . PRO A 1 319 ? 7.890 -31.671 -23.645 1.00 92.06 319 PRO A O 1
ATOM 2544 N N . THR A 1 320 ? 9.265 -30.403 -24.887 1.00 91.50 320 THR A N 1
ATOM 2545 C CA . THR A 1 320 ? 8.187 -29.610 -25.500 1.00 91.50 320 THR A CA 1
ATOM 2546 C C . THR A 1 320 ? 7.281 -30.472 -26.377 1.00 91.50 320 THR A C 1
ATOM 2548 O O . THR A 1 320 ? 6.057 -30.346 -26.309 1.00 91.50 320 THR A O 1
ATOM 2551 N N . LEU A 1 321 ? 7.858 -31.416 -27.123 1.00 94.19 321 LEU A N 1
ATOM 2552 C CA . LEU A 1 321 ? 7.107 -32.349 -27.962 1.00 94.19 321 LEU A CA 1
ATOM 2553 C C . LEU A 1 321 ? 6.296 -33.356 -27.121 1.00 94.19 321 LEU A C 1
ATOM 2555 O O . LEU A 1 321 ? 5.152 -33.657 -27.458 1.00 94.19 321 LEU A O 1
ATOM 2559 N N . VAL A 1 322 ? 6.828 -33.805 -25.977 1.00 95.00 322 VAL A N 1
ATOM 2560 C CA . VAL A 1 322 ? 6.106 -34.673 -25.025 1.00 95.00 322 VAL A CA 1
ATOM 2561 C C . VAL A 1 322 ? 4.916 -33.950 -24.387 1.00 95.00 322 VAL A C 1
ATOM 2563 O O . VAL A 1 322 ? 3.820 -34.512 -24.340 1.00 95.00 322 VAL A O 1
ATOM 2566 N N . VAL A 1 323 ? 5.089 -32.699 -23.944 1.00 94.56 323 VAL A N 1
ATOM 2567 C CA . VAL A 1 323 ? 3.990 -31.893 -23.378 1.00 94.56 323 VAL A CA 1
ATOM 2568 C C . VAL A 1 323 ? 2.892 -31.669 -24.419 1.00 94.56 323 VAL A C 1
ATOM 2570 O O . VAL A 1 323 ? 1.713 -31.795 -24.095 1.00 94.56 323 VAL A O 1
ATOM 2573 N N . PHE A 1 324 ? 3.261 -31.410 -25.675 1.00 95.38 324 PHE A N 1
ATOM 2574 C CA . PHE A 1 324 ? 2.307 -31.229 -26.770 1.00 95.38 324 PHE A CA 1
ATOM 2575 C C . PHE A 1 324 ? 1.511 -32.505 -27.095 1.00 95.38 324 PHE A C 1
ATOM 2577 O O . PHE A 1 324 ? 0.300 -32.455 -27.304 1.00 95.38 324 PHE A O 1
ATOM 2584 N N . ILE A 1 325 ? 2.155 -33.677 -27.086 1.00 96.00 325 ILE A N 1
ATOM 2585 C CA . ILE A 1 325 ? 1.443 -34.954 -27.249 1.00 96.00 325 ILE A CA 1
ATOM 2586 C C . ILE A 1 325 ? 0.482 -35.179 -26.072 1.00 96.00 325 ILE A C 1
ATOM 2588 O O . ILE A 1 325 ? -0.665 -35.582 -26.278 1.00 96.00 325 ILE A O 1
ATOM 2592 N N . PHE A 1 326 ? 0.913 -34.878 -24.844 1.00 96.38 326 PHE A N 1
ATOM 2593 C CA . PHE A 1 326 ? 0.086 -35.058 -23.653 1.00 96.38 326 PHE A CA 1
ATOM 2594 C C . PHE A 1 326 ? -1.155 -34.154 -23.660 1.00 96.38 326 PHE A C 1
ATOM 2596 O O . PHE A 1 326 ? -2.252 -34.618 -23.344 1.00 96.38 326 PHE A O 1
ATOM 2603 N N . THR A 1 327 ? -1.025 -32.890 -24.080 1.00 94.94 327 THR A N 1
ATOM 2604 C CA . THR A 1 327 ? -2.166 -31.968 -24.192 1.00 94.94 327 THR A CA 1
ATOM 2605 C C . THR A 1 327 ? -3.166 -32.425 -25.252 1.00 94.94 327 THR A C 1
ATOM 2607 O O . THR A 1 327 ? -4.368 -32.395 -24.991 1.00 94.94 327 THR A O 1
ATOM 2610 N N . ILE A 1 328 ? -2.707 -32.934 -26.402 1.00 96.31 328 ILE A N 1
ATOM 2611 C CA . ILE A 1 328 ? -3.592 -33.504 -27.433 1.00 96.31 328 ILE A CA 1
ATOM 2612 C C . ILE A 1 328 ? -4.361 -34.718 -26.897 1.00 96.31 328 ILE A C 1
ATOM 2614 O O . ILE A 1 328 ? -5.579 -34.797 -27.067 1.00 96.31 328 ILE A O 1
ATOM 2618 N N . VAL A 1 329 ? -3.685 -35.650 -26.215 1.00 96.50 329 VAL A N 1
ATOM 2619 C CA . VAL A 1 329 ? -4.338 -36.834 -25.627 1.00 96.50 329 VAL A CA 1
ATOM 2620 C C . VAL A 1 329 ? -5.377 -36.425 -24.581 1.00 96.50 329 VAL A C 1
ATOM 2622 O O . VAL A 1 329 ? -6.483 -36.969 -24.567 1.00 96.50 329 VAL A O 1
ATOM 2625 N N . LEU A 1 330 ? -5.063 -35.432 -23.745 1.00 95.62 330 LEU A N 1
ATOM 2626 C CA . LEU A 1 330 ? -5.976 -34.918 -22.727 1.00 95.62 330 LEU A CA 1
ATOM 2627 C C . LEU A 1 330 ? -7.225 -34.277 -23.353 1.00 95.62 330 LEU A C 1
ATOM 2629 O O . LEU A 1 330 ? -8.342 -34.543 -22.909 1.00 95.62 330 LEU A O 1
ATOM 2633 N N . ILE A 1 331 ? -7.054 -33.502 -24.430 1.00 94.44 331 ILE A N 1
ATOM 2634 C CA . ILE A 1 331 ? -8.162 -32.920 -25.199 1.00 94.44 331 ILE A CA 1
ATOM 2635 C C . ILE A 1 331 ? -9.054 -34.029 -25.775 1.00 94.44 331 ILE A C 1
ATOM 2637 O O . ILE A 1 331 ? -10.269 -34.003 -25.566 1.00 94.44 331 ILE A O 1
ATOM 2641 N N . ILE A 1 332 ? -8.475 -35.044 -26.429 1.00 95.12 332 ILE A N 1
ATOM 2642 C CA . ILE A 1 332 ? -9.230 -36.185 -26.978 1.00 95.12 332 ILE A CA 1
ATOM 2643 C C . ILE A 1 332 ? -10.006 -36.910 -25.870 1.00 95.12 332 ILE A C 1
ATOM 2645 O O . ILE A 1 332 ? -11.171 -37.269 -26.060 1.00 95.12 332 ILE A O 1
ATOM 2649 N N . PHE A 1 333 ? -9.399 -37.095 -24.696 1.00 93.81 333 PHE A N 1
ATOM 2650 C CA . PHE A 1 333 ? -10.043 -37.754 -23.563 1.00 93.81 333 PHE A CA 1
ATOM 2651 C C . PHE A 1 333 ? -11.236 -36.952 -23.024 1.00 93.81 333 PHE A C 1
ATOM 2653 O O . PHE A 1 333 ? -12.301 -37.523 -22.775 1.00 93.81 333 PHE A O 1
ATOM 2660 N N . ILE A 1 334 ? -11.102 -35.626 -22.907 1.00 91.12 334 ILE A N 1
ATOM 2661 C CA . ILE A 1 334 ? -12.192 -34.731 -22.490 1.00 91.12 334 ILE A CA 1
ATOM 2662 C C . ILE A 1 334 ? -13.350 -34.784 -23.496 1.00 91.12 334 ILE A C 1
ATOM 2664 O O . ILE A 1 334 ? -14.504 -34.943 -23.090 1.00 91.12 334 ILE A O 1
ATOM 2668 N N . PHE A 1 335 ? -13.064 -34.723 -24.801 1.00 86.94 335 PHE A N 1
ATOM 2669 C CA . PHE A 1 335 ? -14.098 -34.818 -25.837 1.00 86.94 335 PHE A CA 1
ATOM 2670 C C . PHE A 1 335 ? -14.792 -36.185 -25.847 1.00 86.94 335 PHE A C 1
ATOM 2672 O O . PHE A 1 335 ? -16.020 -36.251 -25.946 1.00 86.94 335 PHE A O 1
ATOM 2679 N N . LYS A 1 336 ? -14.044 -37.279 -25.659 1.00 87.06 336 LYS A N 1
ATOM 2680 C CA . LYS A 1 336 ? -14.621 -38.628 -25.574 1.00 87.06 336 LYS A CA 1
ATOM 2681 C C . LYS A 1 336 ? -15.517 -38.791 -24.343 1.00 87.06 336 LYS A C 1
ATOM 2683 O O . LYS A 1 336 ? -16.599 -39.363 -24.460 1.00 87.06 336 LYS A O 1
ATOM 2688 N N . LYS A 1 337 ? -15.114 -38.248 -23.187 1.00 83.38 337 LYS A N 1
ATOM 2689 C CA . LYS A 1 337 ? -15.919 -38.278 -21.953 1.00 83.38 337 LYS A CA 1
ATOM 2690 C C . LYS A 1 337 ? -17.212 -37.470 -22.097 1.00 83.38 337 LYS A C 1
ATOM 2692 O O . LYS A 1 337 ? -18.256 -37.898 -21.612 1.00 83.38 337 LYS A O 1
ATOM 2697 N N . ARG A 1 338 ? -17.174 -36.337 -22.806 1.00 76.62 338 ARG A N 1
ATOM 2698 C CA . ARG A 1 338 ? -18.351 -35.478 -23.014 1.00 76.62 338 ARG A CA 1
ATOM 2699 C C . ARG A 1 338 ? -19.421 -36.143 -23.893 1.00 76.62 338 ARG A C 1
ATOM 2701 O O . ARG A 1 338 ? -20.602 -35.991 -23.603 1.00 76.62 338 ARG A O 1
ATOM 2708 N N . ASN A 1 339 ? -19.023 -36.956 -24.876 1.00 67.94 339 ASN A N 1
ATOM 2709 C CA . ASN A 1 339 ? -19.957 -37.688 -25.746 1.00 67.94 339 ASN A CA 1
ATOM 2710 C C . ASN A 1 339 ? -20.655 -38.890 -25.084 1.00 67.94 339 ASN A C 1
ATOM 2712 O O . ASN A 1 339 ? -21.642 -39.382 -25.622 1.00 67.94 339 ASN A O 1
ATOM 2716 N N . GLN A 1 340 ? -20.188 -39.370 -23.928 1.00 62.91 340 GLN A N 1
ATOM 2717 C CA . GLN A 1 340 ? -20.863 -40.459 -23.206 1.00 62.91 340 GLN A CA 1
ATOM 2718 C C . GLN A 1 340 ? -21.937 -39.968 -22.221 1.00 62.91 340 GLN A C 1
ATOM 2720 O O . GLN A 1 340 ? -22.747 -40.766 -21.759 1.00 62.91 340 GLN A O 1
ATOM 2725 N N . SER A 1 341 ? -22.005 -38.663 -21.934 1.00 53.50 341 SER A N 1
ATOM 2726 C CA . SER A 1 341 ? -22.967 -38.102 -20.972 1.00 53.50 341 SER A CA 1
ATOM 2727 C C . SER A 1 341 ? -24.381 -37.900 -21.539 1.00 53.50 341 SER A C 1
ATOM 2729 O O . SER A 1 341 ? -25.277 -37.497 -20.800 1.00 53.50 341 SER A O 1
ATOM 2731 N N . SER A 1 342 ? -24.610 -38.165 -22.827 1.00 53.16 342 SER A N 1
ATOM 2732 C CA . SER A 1 342 ? -25.894 -37.885 -23.490 1.00 53.16 342 SER A CA 1
ATOM 2733 C C . SER A 1 342 ? -26.914 -39.029 -23.429 1.00 53.16 342 SER A C 1
ATOM 2735 O O . SER A 1 342 ? -27.998 -38.885 -23.980 1.00 53.16 342 SER A O 1
ATOM 2737 N N . TYR A 1 343 ? -26.615 -40.141 -22.748 1.00 51.19 343 TYR A N 1
ATOM 2738 C CA . TYR A 1 343 ? -27.529 -41.291 -22.639 1.00 51.19 343 TYR A CA 1
ATOM 2739 C C . TYR A 1 343 ? -28.301 -41.388 -21.310 1.00 51.19 343 TYR A C 1
ATOM 2741 O O . TYR A 1 343 ? -28.996 -42.375 -21.094 1.00 51.19 343 TYR A O 1
ATOM 2749 N N . PHE A 1 344 ? -28.230 -40.383 -20.429 1.00 48.78 344 PHE A N 1
ATOM 2750 C CA . PHE A 1 344 ? -28.808 -40.467 -19.075 1.00 48.78 344 PHE A CA 1
ATOM 2751 C C . PHE A 1 344 ? -29.859 -39.399 -18.732 1.00 48.78 344 PHE A C 1
ATOM 2753 O O . PHE A 1 344 ? -29.957 -38.986 -17.586 1.00 48.78 344 PHE A O 1
ATOM 2760 N N . ASN A 1 345 ? -30.677 -38.969 -19.698 1.00 48.69 345 ASN A N 1
ATOM 2761 C CA . ASN A 1 345 ? -31.869 -38.159 -19.412 1.00 48.69 345 ASN A CA 1
ATOM 2762 C C . ASN A 1 345 ? -33.064 -38.624 -20.250 1.00 48.69 345 ASN A C 1
ATOM 2764 O O . ASN A 1 345 ? -33.425 -37.997 -21.238 1.00 48.69 345 ASN A O 1
ATOM 2768 N N . LEU A 1 346 ? -33.675 -39.734 -19.835 1.00 48.94 346 LEU A N 1
ATOM 2769 C CA . LEU A 1 346 ? -35.040 -40.119 -20.203 1.00 48.94 346 LEU A CA 1
ATOM 2770 C C . LEU A 1 346 ? -35.646 -40.918 -19.041 1.00 48.94 346 LEU A C 1
ATOM 2772 O O . LEU A 1 346 ? -35.763 -42.136 -19.086 1.00 48.94 346 LEU A O 1
ATOM 2776 N N . MET A 1 347 ? -36.000 -40.215 -17.966 1.00 42.81 347 MET A N 1
ATOM 2777 C CA . MET A 1 347 ? -37.021 -40.673 -17.021 1.00 42.81 347 MET A CA 1
ATOM 2778 C C . MET A 1 347 ? -37.649 -39.453 -16.340 1.00 42.81 347 MET A C 1
ATOM 2780 O O . MET A 1 347 ? -37.325 -39.086 -15.218 1.00 42.81 347 MET A O 1
ATOM 2784 N N . SER A 1 348 ? -38.543 -38.788 -17.072 1.00 47.41 348 SER A N 1
ATOM 2785 C CA . SER A 1 348 ? -39.544 -37.888 -16.505 1.00 47.41 348 SER A CA 1
ATOM 2786 C C . SER A 1 348 ? -40.814 -38.697 -16.217 1.00 47.41 348 SER A C 1
ATOM 2788 O O . SER A 1 348 ? -41.572 -39.005 -17.135 1.00 47.41 348 SER A O 1
ATOM 2790 N N . CYS A 1 349 ? -41.049 -39.040 -14.954 1.00 41.19 349 CYS A N 1
ATOM 2791 C CA . CYS A 1 349 ? -42.401 -39.219 -14.414 1.00 41.19 349 CYS A CA 1
ATOM 2792 C C . CYS A 1 349 ? -42.657 -37.934 -13.617 1.00 41.19 349 CYS A C 1
ATOM 2794 O O . CYS A 1 349 ? -41.911 -37.643 -12.692 1.00 41.19 349 CYS A O 1
ATOM 2796 N N . ASN A 1 350 ? -43.445 -36.979 -14.102 1.00 48.88 350 ASN A N 1
ATOM 2797 C CA . ASN A 1 350 ? -44.906 -36.981 -14.166 1.00 48.88 350 ASN A CA 1
ATOM 2798 C C . ASN A 1 350 ? -45.556 -37.380 -12.832 1.00 48.88 350 ASN A C 1
ATOM 2800 O O . ASN A 1 350 ? -45.812 -38.554 -12.587 1.00 48.88 350 ASN A O 1
ATOM 2804 N N . SER A 1 351 ? -45.840 -36.372 -12.010 1.00 47.38 351 SER A N 1
ATOM 2805 C CA . SER A 1 351 ? -46.916 -36.390 -11.020 1.00 47.38 351 SER A CA 1
ATOM 2806 C C . SER A 1 351 ? -47.471 -34.968 -10.899 1.00 47.38 351 SER A C 1
ATOM 2808 O O . SER A 1 351 ? -47.006 -34.155 -10.101 1.00 47.38 351 SER A O 1
ATOM 2810 N N . ASN A 1 352 ? -48.431 -34.667 -11.775 1.00 51.69 352 ASN A N 1
ATOM 2811 C CA . ASN A 1 352 ? -49.558 -33.804 -11.430 1.00 51.69 352 ASN A CA 1
ATOM 2812 C C . ASN A 1 352 ? -50.365 -34.462 -10.295 1.00 51.69 352 ASN A C 1
ATOM 2814 O O . ASN A 1 352 ? -50.276 -35.679 -10.154 1.00 51.69 352 ASN A O 1
ATOM 2818 N N . GLU A 1 353 ? -51.195 -33.656 -9.619 1.00 44.50 353 GLU A N 1
ATOM 2819 C CA . GLU A 1 353 ? -52.122 -33.947 -8.498 1.00 44.50 353 GLU A CA 1
ATOM 2820 C C . GLU A 1 353 ? -51.602 -33.411 -7.149 1.00 44.50 353 GLU A C 1
ATOM 2822 O O . GLU A 1 353 ? -50.471 -33.680 -6.774 1.00 44.50 353 GLU A O 1
ATOM 2827 N N . LEU A 1 354 ? -52.332 -32.632 -6.343 1.00 42.75 354 LEU A N 1
ATOM 2828 C CA . LEU A 1 354 ? -53.750 -32.258 -6.311 1.00 42.75 354 LEU A CA 1
ATOM 2829 C C . LEU A 1 354 ? -53.913 -31.045 -5.359 1.00 42.75 354 LEU A C 1
ATOM 2831 O O . LEU A 1 354 ? -53.243 -30.987 -4.333 1.00 42.75 354 LEU A O 1
ATOM 2835 N N . GLN A 1 355 ? -54.818 -30.131 -5.740 1.00 41.62 355 GLN A N 1
ATOM 2836 C CA . GLN A 1 355 ? -55.805 -29.379 -4.932 1.00 41.62 355 GLN A CA 1
ATOM 2837 C C . GLN A 1 355 ? -55.372 -28.656 -3.640 1.00 41.62 355 GLN A C 1
ATOM 2839 O O . GLN A 1 355 ? -54.846 -29.228 -2.697 1.00 41.62 355 GLN A O 1
ATOM 2844 N N . GLU A 1 356 ? -55.552 -27.331 -3.588 1.00 48.12 356 GLU A N 1
ATOM 2845 C CA . GLU A 1 356 ? -56.768 -26.672 -3.059 1.00 48.12 356 GLU A CA 1
ATOM 2846 C C . GLU A 1 356 ? -57.167 -27.161 -1.659 1.00 48.12 356 GLU A C 1
ATOM 2848 O O . GLU A 1 356 ? -57.668 -28.264 -1.480 1.00 48.12 356 GLU A O 1
ATOM 2853 N N . THR A 1 357 ? -57.052 -26.283 -0.664 1.00 48.03 357 THR A N 1
ATOM 2854 C CA . THR A 1 357 ? -58.231 -25.729 0.022 1.00 48.03 357 THR A CA 1
ATOM 2855 C C . THR A 1 357 ? -57.812 -24.579 0.936 1.00 48.03 357 THR A C 1
ATOM 2857 O O . THR A 1 357 ? -56.939 -24.689 1.7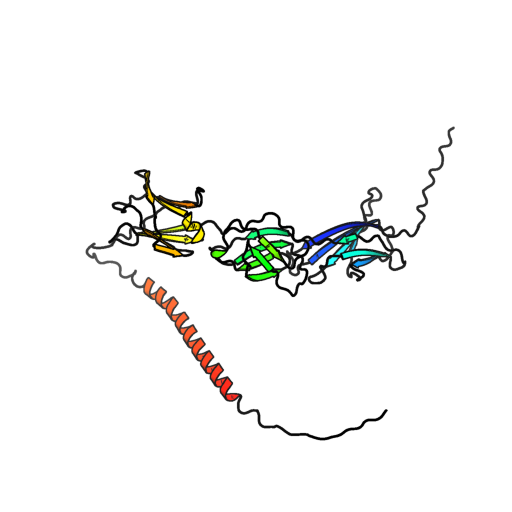90 1.00 48.03 357 THR A O 1
ATOM 2860 N N . SER A 1 358 ? -58.471 -23.449 0.713 1.00 52.47 358 SER A N 1
ATOM 2861 C CA . SER A 1 358 ? -58.761 -22.407 1.691 1.00 52.47 358 SER A CA 1
ATOM 2862 C C . SER A 1 358 ? -59.381 -22.985 2.965 1.00 52.47 358 SER A C 1
ATOM 2864 O O . SER A 1 358 ? -60.196 -23.890 2.833 1.00 52.47 358 SER A O 1
ATOM 2866 N N . TYR A 1 359 ? -59.117 -22.401 4.138 1.00 48.34 359 TYR A N 1
ATOM 2867 C CA . TYR A 1 359 ? -60.146 -21.937 5.087 1.00 48.34 359 TYR A CA 1
ATOM 2868 C C . TYR A 1 359 ? -59.505 -21.261 6.318 1.00 48.34 359 TYR A C 1
ATOM 2870 O O . TYR A 1 359 ? -58.658 -21.866 6.966 1.00 48.34 359 TYR A O 1
ATOM 2878 N N . TYR A 1 360 ? -60.024 -20.060 6.615 1.00 49.28 360 TYR A N 1
ATOM 2879 C CA . TYR A 1 360 ? -59.933 -19.224 7.830 1.00 49.28 360 TYR A CA 1
ATOM 2880 C C . TYR A 1 360 ? -58.596 -18.613 8.263 1.00 49.28 360 TYR A C 1
ATOM 2882 O O . TYR A 1 360 ? -57.663 -19.348 8.641 1.00 49.28 360 TYR A O 1
#

Secondary structure (DSSP, 8-state):
----------------PPPEEEEEEEEEE-SSSS-EEEEEEEEE---TTS-EEEEETTEEEPS-EEE----TT--PPEEEEEEEEGGG---EEEEEEETTS--B---EEE----EEEEEE--SBSEEEEEEEEE--BS-TTSPP-EEETTEEEEEEEE-SSEEEEEEEGGG-SSEEEEE-SBTT-B----EE-PPPPEEEEEEE--SSSTTEEEEEEE---HHHHSSEEEEEEPTTT--EEEEEEEEEE-SSEEEEEESS--S---TT-EEEEEETTEEPPPEE---------------S---SSSSHHHHHHHHHHHHHHHHHHHHHHHHHHHHHHHHTGGGS----------------

Organism: Dictyostelium purpureum (NCBI:txid5786)

pLDDT: mean 76.79, std 19.14, range [28.08, 97.88]

Sequence (360 aa):
MFILSNCNEFDINKSNKSPIITSVESQLITEDSTPHLNVYVNGIFSQKKMNLTVFLNDEVIENIKYQHDNNKNNSSPDSVSFKLYREDIVPGNITLEYSDTEFKSNKMPLELDSITYRTQKPDVTGGVLTIIGNYYYVNYTAVPKVQIGKKECQVLQYDNAQIKCLVDSSFGSGDIIEIGNVYNYQNKTLEFQFKAPTIDRVLNVDRIQESVITIIGKNFNEKQLEELKIYVKEDSSNTQRDCSKAILITNSVIICNLNKSLSHTSKGDTLFLMLNNAKTPSADFNLMTIENQQDKTPNKESNDIIDSNKYLLLAIIIPTLVVFIFTIVLIIFIFKKRNQSSYFNLMSCNSNELQETSYY